Protein AF-0000000084681783 (afdb_homodimer)

InterPro domains:
  IPR000835 MarR-type HTH domain [PF12802] (30-90)
  IPR000835 MarR-type HTH domain [PR00598] (51-67)
  IPR000835 MarR-type HTH domain [PR00598] (68-83)
  IPR000835 MarR-type HTH domain [PR00598] (87-103)
  IPR000835 MarR-type HTH domain [PR00598] (119-139)
  IPR000835 MarR-type HTH domain [PS50995] (1-141)
  IPR000835 MarR-type HTH domain [SM00347] (25-129)
  IPR036388 Winged helix-like DNA-binding domain superfamily [G3DSA:1.10.10.10] (1-141)
  IPR036390 Winged helix DNA-binding domain superfamily [SSF46785] (7-139)
  IPR039422 Transcription regulators MarR/SlyA-like [PTHR33164] (10-139)

Solvent-accessible surface area (backbone atoms only — not comparable to full-atom values): 16848 Å² total; per-residue (Å²): 133,55,69,47,39,44,32,53,53,10,40,53,37,14,38,52,48,50,49,49,56,42,26,53,52,38,31,72,76,70,70,35,43,55,68,52,48,51,54,51,50,54,28,62,72,29,76,92,17,38,38,44,47,70,55,49,11,61,75,68,73,43,48,69,67,52,44,53,61,57,44,50,63,40,35,74,74,50,30,32,48,75,45,68,38,90,88,38,86,90,39,40,34,38,29,53,29,74,60,23,52,56,50,46,56,55,49,48,54,52,48,46,53,50,23,46,61,75,52,32,73,90,81,36,52,74,65,54,50,52,50,50,36,55,58,29,37,77,45,54,7,60,48,90,69,66,73,70,71,73,71,79,68,74,73,130,132,55,68,46,39,44,32,53,53,10,41,50,37,14,38,52,48,49,49,49,56,42,26,54,51,36,30,71,76,69,71,35,44,54,69,51,49,51,55,50,50,56,28,62,71,28,75,90,17,38,39,44,48,68,55,50,12,61,76,67,74,42,49,71,66,52,42,54,63,58,44,49,63,40,35,75,73,48,30,29,48,75,45,67,38,93,89,39,85,89,39,39,34,38,29,55,31,76,60,24,52,56,50,46,56,55,49,48,53,52,47,45,53,49,24,47,60,75,52,31,72,91,81,36,52,74,65,53,49,52,50,50,35,54,57,28,37,76,45,55,7,60,49,90,68,66,74,70,71,73,72,80,68,74,72,130

pLDDT: mean 91.82, std 15.96, range [29.66, 98.88]

Nearest PDB structures (foldseek):
  3zmd-assembly2_D  TM=8.693E-01  e=1.003E-08  Streptomyces coelicolor
  3zpl-assembly2_E  TM=8.996E-01  e=5.939E-08  Streptomyces coelicolor
  3zpl-assembly1_B  TM=8.980E-01  e=9.543E-08  Streptomyces coelicolor
  3zpl-assembly2_F  TM=8.943E-01  e=1.074E-07  Streptomyces coelicolor
  8ylg-assembly1_B  TM=8.339E-01  e=1.210E-07  Burkholderia thailandensis

Organism: Streptomyces collinus (strain DSM 40733 / Tue 365) (NCBI:txid1214242)

Radius of gyration: 21.62 Å; Cα contacts (8 Å, |Δi|>4): 409; chains: 2; bounding box: 61×65×47 Å

Secondary structure (DSSP, 8-state):
--HHHHHHHHHHHHHHHHHHHHHHHHHHHHS--HHHHHHHHHHHHSGGGEEEHHHHHHHHT--HHHHHHHHHHHHHTTSEEEEE-SS-TT-EEEEE-HHHHHHHHHHHHHHHHHHHHHT-TTT--HHHHHHHHHHHHTTT---SS-----------/--HHHHHHHHHHHHHHHHHHHHHHHHHHHHS--HHHHHHHHHHHHSGGGEEEHHHHHHHHT--HHHHHHHHHHHHHTTSEEEEE-SS-TT-EEEEE-HHHHHHHHHHHHHHHHHHHHHT-TTT--HHHHHHHHHHHHTTT---SS-----------

Foldseek 3Di:
DDPVVVVVVVVVVVVVVLQVLLQVQCCVPPVDGPVLLVLQVLLLVDVQSKDKLVVSCVLSVHDSVVSVVSVVVCVVVPQKDKDADPVDRVIIMIGGDPVNNVVSVVSVVSNVVSVCVVQDPPVHDPVRVVVVCVVVVVVVNDDSVPPPVPPPPPDD/DDPVVVVVVVVVVVVVVLQVLLQVQCCVPPVDGPVLLVLQVLLLVDVQSKDKLVVSCVLSVHDSVVSVVSVVVCVVVPQKDKDADPVDRVIIMIGGDPVNNVVSVVSVVSNVVSVCVVQDPPVHDPVRVVVVQVVVVVVVNDDSVPCPVPDPPPDD

Sequence (312 aa):
MSDALDASLRLVRAQTAVVRRFDARLGGLHGVSLADFTMLLRLGQAPGGRMRRVDLAEALGLTASGVTRGLAPLERIGLVTREPDARDARVAYASLTGTGRQLLKEMLATAEETATEVFAAPGWSEDEVGLLAALLTRLGGTGLLGGGGAAHRPAPMSDALDASLRLVRAQTAVVRRFDARLGGLHGVSLADFTMLLRLGQAPGGRMRRVDLAEALGLTASGVTRGLAPLERIGLVTREPDARDARVAYASLTGTGRQLLKEMLATAEETATEVFAAPGWSEDEVGLLAALLTRLGGTGLLGGGGAAHRPAP

Structure (mmCIF, N/CA/C/O backbone):
data_AF-0000000084681783-model_v1
#
loop_
_entity.id
_entity.type
_entity.pdbx_description
1 polymer 'MarR family transcriptional regulator'
#
loop_
_atom_site.group_PDB
_atom_site.id
_atom_site.type_symbol
_atom_site.label_atom_id
_atom_site.label_alt_id
_atom_site.label_comp_id
_atom_site.label_asym_id
_atom_site.label_entity_id
_atom_site.label_seq_id
_atom_site.pdbx_PDB_ins_code
_atom_site.Cartn_x
_atom_site.Cartn_y
_atom_site.Cartn_z
_atom_site.occupancy
_atom_site.B_iso_or_equiv
_atom_site.auth_seq_id
_atom_site.auth_comp_id
_atom_site.auth_asym_id
_atom_site.auth_atom_id
_atom_site.pdbx_PDB_model_num
ATOM 1 N N . MET A 1 1 ? 6.285 -21.5 0.547 1 88.88 1 MET A N 1
ATOM 2 C CA . MET A 1 1 ? 6.5 -20.047 0.639 1 88.88 1 MET A CA 1
ATOM 3 C C . MET A 1 1 ? 7.117 -19.672 1.982 1 88.88 1 MET A C 1
ATOM 5 O O . MET A 1 1 ? 6.629 -20.094 3.033 1 88.88 1 MET A O 1
ATOM 9 N N . SER A 1 2 ? 8.188 -18.922 1.927 1 95.06 2 SER A N 1
ATOM 10 C CA . SER A 1 2 ? 8.914 -18.562 3.143 1 95.06 2 SER A CA 1
ATOM 11 C C . SER A 1 2 ? 8.102 -17.609 4.008 1 95.06 2 SER A C 1
ATOM 13 O O . SER A 1 2 ? 7.164 -16.953 3.521 1 95.06 2 SER A O 1
ATOM 15 N N . ASP A 1 3 ? 8.414 -17.531 5.258 1 95.31 3 ASP A N 1
ATOM 16 C CA . ASP A 1 3 ? 7.762 -16.594 6.172 1 95.31 3 ASP A CA 1
ATOM 17 C C . ASP A 1 3 ? 8 -15.148 5.746 1 95.31 3 ASP A C 1
ATOM 19 O O . ASP A 1 3 ? 7.129 -14.289 5.906 1 95.31 3 ASP A O 1
ATOM 23 N N . ALA A 1 4 ? 9.156 -14.977 5.203 1 97 4 ALA A N 1
ATOM 24 C CA . ALA A 1 4 ? 9.523 -13.633 4.766 1 97 4 ALA A CA 1
ATOM 25 C C . ALA A 1 4 ? 8.641 -13.164 3.615 1 97 4 ALA A C 1
ATOM 27 O O . ALA A 1 4 ? 8.117 -12.047 3.637 1 97 4 ALA A O 1
ATOM 28 N N . LEU A 1 5 ? 8.477 -13.992 2.646 1 97.69 5 LEU A N 1
ATOM 29 C CA . LEU A 1 5 ? 7.621 -13.641 1.519 1 97.69 5 LEU A CA 1
ATOM 30 C C . LEU A 1 5 ? 6.164 -13.516 1.955 1 97.69 5 LEU A C 1
ATOM 32 O O . LEU A 1 5 ? 5.457 -12.602 1.525 1 97.69 5 LEU A O 1
ATOM 36 N N . ASP A 1 6 ? 5.77 -14.438 2.811 1 97.12 6 ASP A N 1
ATOM 37 C CA . ASP A 1 6 ? 4.406 -14.359 3.328 1 97.12 6 ASP A CA 1
ATOM 38 C C . ASP A 1 6 ? 4.168 -13.039 4.055 1 97.12 6 ASP A C 1
ATOM 40 O O . ASP A 1 6 ? 3.143 -12.383 3.846 1 97.12 6 ASP A O 1
ATOM 44 N N . ALA A 1 7 ? 5.098 -12.641 4.914 1 97.69 7 ALA A N 1
ATOM 45 C CA . ALA A 1 7 ? 4.969 -11.383 5.648 1 97.69 7 ALA A CA 1
ATOM 46 C C . ALA A 1 7 ? 4.898 -10.203 4.691 1 97.69 7 ALA A C 1
ATOM 48 O O . ALA A 1 7 ? 4.145 -9.25 4.922 1 97.69 7 ALA A O 1
ATOM 49 N N . SER A 1 8 ? 5.664 -10.242 3.588 1 98.38 8 SER A N 1
ATOM 50 C CA . SER A 1 8 ? 5.645 -9.18 2.588 1 98.38 8 SER A CA 1
ATOM 51 C C . SER A 1 8 ? 4.273 -9.055 1.936 1 98.38 8 SER A C 1
ATOM 53 O O . SER A 1 8 ? 3.744 -7.949 1.79 1 98.38 8 SER A O 1
ATOM 55 N N . LEU A 1 9 ? 3.693 -10.148 1.591 1 97.81 9 LEU A N 1
ATOM 56 C CA . LEU A 1 9 ? 2.396 -10.141 0.924 1 97.81 9 LEU A CA 1
ATOM 57 C C . LEU A 1 9 ? 1.288 -9.75 1.896 1 97.81 9 LEU A C 1
ATOM 59 O O . LEU A 1 9 ? 0.328 -9.078 1.51 1 97.81 9 LEU A O 1
ATOM 63 N N . ARG A 1 10 ? 1.421 -10.172 3.213 1 97.69 10 ARG A N 1
ATOM 64 C CA . ARG A 1 10 ? 0.469 -9.75 4.234 1 97.69 10 ARG A CA 1
ATOM 65 C C . ARG A 1 10 ? 0.521 -8.234 4.434 1 97.69 10 ARG A C 1
ATOM 67 O O . ARG A 1 10 ? -0.504 -7.605 4.699 1 97.69 10 ARG A O 1
ATOM 74 N N . LEU A 1 11 ? 1.697 -7.648 4.332 1 98.5 11 LEU A N 1
ATOM 75 C CA . LEU A 1 11 ? 1.862 -6.203 4.445 1 98.5 11 LEU A CA 1
ATOM 76 C C . LEU A 1 11 ? 1.065 -5.48 3.365 1 98.5 11 LEU A C 1
ATOM 78 O O . LEU A 1 11 ? 0.359 -4.512 3.652 1 98.5 11 LEU A O 1
ATOM 82 N N . VAL A 1 12 ? 1.14 -5.973 2.156 1 97.94 12 VAL A N 1
ATOM 83 C CA . VAL A 1 12 ? 0.43 -5.363 1.036 1 97.94 12 VAL A CA 1
ATOM 84 C C . VAL A 1 12 ? -1.076 -5.441 1.274 1 97.94 12 VAL A C 1
ATOM 86 O O . VAL A 1 12 ? -1.787 -4.445 1.127 1 97.94 12 VAL A O 1
ATOM 89 N N . ARG A 1 13 ? -1.546 -6.594 1.722 1 96.94 13 ARG A N 1
ATOM 90 C CA . ARG A 1 13 ? -2.977 -6.801 1.924 1 96.94 13 ARG A CA 1
ATOM 91 C C . ARG A 1 13 ? -3.486 -5.977 3.104 1 96.94 13 ARG A C 1
ATOM 93 O O . ARG A 1 13 ? -4.582 -5.414 3.047 1 96.94 13 ARG A O 1
ATOM 100 N N . ALA A 1 14 ? -2.729 -5.961 4.184 1 97.94 14 ALA A N 1
ATOM 101 C CA . ALA A 1 14 ? -3.113 -5.172 5.352 1 97.94 14 ALA A CA 1
ATOM 102 C C . ALA A 1 14 ? -3.223 -3.691 5 1 97.94 14 ALA A C 1
ATOM 104 O O . ALA A 1 14 ? -4.176 -3.02 5.402 1 97.94 14 ALA A O 1
ATOM 105 N N . GLN A 1 15 ? -2.184 -3.236 4.309 1 98.25 15 GLN A N 1
ATOM 106 C CA . GLN A 1 15 ? -2.203 -1.838 3.895 1 98.25 15 GLN A CA 1
ATOM 107 C C . GLN A 1 15 ? -3.43 -1.536 3.037 1 98.25 15 GLN A C 1
ATOM 109 O O . GLN A 1 15 ? -4.086 -0.51 3.223 1 98.25 15 GLN A O 1
ATOM 114 N N . THR A 1 16 ? -3.781 -2.387 2.088 1 96.94 16 THR A N 1
ATOM 115 C CA . THR A 1 16 ? -4.941 -2.193 1.223 1 96.94 16 THR A CA 1
ATOM 116 C C . THR A 1 16 ? -6.223 -2.109 2.047 1 96.94 16 THR A C 1
ATOM 118 O O . THR A 1 16 ? -7.051 -1.223 1.827 1 96.94 16 THR A O 1
ATOM 121 N N . ALA A 1 17 ? -6.359 -2.982 3.012 1 96.88 17 ALA A N 1
ATOM 122 C CA . ALA A 1 17 ? -7.555 -3.014 3.852 1 96.88 17 ALA A CA 1
ATOM 123 C C . ALA A 1 17 ? -7.668 -1.743 4.688 1 96.88 17 ALA A C 1
ATOM 125 O O . ALA A 1 17 ? -8.75 -1.154 4.789 1 96.88 17 ALA A O 1
ATOM 126 N N . VAL A 1 18 ? -6.578 -1.312 5.25 1 98.38 18 VAL A N 1
ATOM 127 C CA . VAL A 1 18 ? -6.574 -0.138 6.117 1 98.38 18 VAL A CA 1
ATOM 128 C C . VAL A 1 18 ? -6.832 1.118 5.289 1 98.38 18 VAL A C 1
ATOM 130 O O . VAL A 1 18 ? -7.645 1.965 5.672 1 98.38 18 VAL A O 1
ATOM 133 N N . VAL A 1 19 ? -6.191 1.243 4.133 1 98.44 19 VAL A N 1
ATOM 134 C CA . VAL A 1 19 ? -6.352 2.412 3.273 1 98.44 19 VAL A CA 1
ATOM 135 C C . VAL A 1 19 ? -7.797 2.508 2.793 1 98.44 19 VAL A C 1
ATOM 137 O O . VAL A 1 19 ? -8.359 3.602 2.707 1 98.44 19 VAL A O 1
ATOM 140 N N . ARG A 1 20 ? -8.398 1.368 2.52 1 97.69 20 ARG A N 1
ATOM 141 C CA . ARG A 1 20 ? -9.789 1.364 2.09 1 97.69 20 ARG A CA 1
ATOM 142 C C . ARG A 1 20 ? -10.695 1.979 3.152 1 97.69 20 ARG A C 1
ATOM 144 O O . ARG A 1 20 ? -11.625 2.723 2.828 1 97.69 20 ARG A O 1
ATOM 151 N N . ARG A 1 21 ? -10.492 1.707 4.391 1 98.25 21 ARG A N 1
ATOM 152 C CA . ARG A 1 21 ? -11.281 2.262 5.484 1 98.25 21 ARG A CA 1
ATOM 153 C C . ARG A 1 21 ? -11.102 3.773 5.578 1 98.25 21 ARG A C 1
ATOM 155 O O . ARG A 1 21 ? -12.086 4.512 5.719 1 98.25 21 ARG A O 1
ATOM 162 N N . PHE A 1 22 ? -9.867 4.184 5.461 1 98.81 22 PHE A N 1
ATOM 163 C CA . PHE A 1 22 ? -9.594 5.613 5.504 1 98.81 22 PHE A CA 1
ATOM 164 C C . PHE A 1 22 ? -10.211 6.324 4.309 1 98.81 22 PHE A C 1
ATOM 166 O O . PHE A 1 22 ? -10.852 7.367 4.465 1 98.81 22 PHE A O 1
ATOM 173 N N . ASP A 1 23 ? -10.078 5.754 3.15 1 98.75 23 ASP A N 1
ATOM 174 C CA . ASP A 1 23 ? -10.586 6.383 1.936 1 98.75 23 ASP A CA 1
ATOM 175 C C . ASP A 1 23 ? -12.109 6.469 1.956 1 98.75 23 ASP A C 1
ATOM 177 O O . ASP A 1 23 ? -12.688 7.445 1.471 1 98.75 23 ASP A O 1
ATOM 181 N N . ALA A 1 24 ? -12.703 5.465 2.504 1 98.56 24 ALA A N 1
ATOM 182 C CA . ALA A 1 24 ? -14.164 5.488 2.588 1 98.56 24 ALA A CA 1
ATOM 183 C C . ALA A 1 24 ? -14.641 6.656 3.445 1 98.56 24 ALA A C 1
ATOM 185 O O . ALA A 1 24 ? -15.555 7.387 3.053 1 98.56 24 ALA A O 1
ATOM 186 N N . ARG A 1 25 ? -14.008 6.898 4.516 1 98.69 25 ARG A N 1
ATOM 187 C CA . ARG A 1 25 ? -14.461 7.926 5.449 1 98.69 25 ARG A CA 1
ATOM 188 C C . ARG A 1 25 ? -14.023 9.312 4.988 1 98.69 25 ARG A C 1
ATOM 190 O O . ARG A 1 25 ? -14.836 10.242 4.938 1 98.69 25 ARG A O 1
ATOM 197 N N . LEU A 1 26 ? -12.773 9.469 4.602 1 98.88 26 LEU A N 1
ATOM 198 C CA . LEU A 1 26 ? -12.258 10.75 4.145 1 98.88 26 LEU A CA 1
ATOM 199 C C . LEU A 1 26 ? -12.914 11.172 2.838 1 98.88 26 LEU A C 1
ATOM 201 O O . LEU A 1 26 ? -13.242 12.344 2.652 1 98.88 26 LEU A O 1
ATOM 205 N N . GLY A 1 27 ? -13.062 10.211 2.006 1 98.56 27 GLY A N 1
ATOM 206 C CA . GLY A 1 27 ? -13.75 10.477 0.753 1 98.56 27 GLY A CA 1
ATOM 207 C C . GLY A 1 27 ? -15.195 10.891 0.943 1 98.56 27 GLY A C 1
ATOM 208 O O . GLY A 1 27 ? -15.656 11.859 0.334 1 98.56 27 GLY A O 1
ATOM 209 N N . GLY A 1 28 ? -15.883 10.133 1.755 1 98.38 28 GLY A N 1
ATOM 210 C CA . GLY A 1 28 ? -17.297 10.398 1.988 1 98.38 28 GLY A CA 1
ATOM 211 C C . GLY A 1 28 ? -17.531 11.734 2.664 1 98.38 28 GLY A C 1
ATOM 212 O O . GLY A 1 28 ? -18.469 12.461 2.307 1 98.38 28 GLY A O 1
ATOM 213 N N . LEU A 1 29 ? -16.703 12.125 3.539 1 98.5 29 LEU A N 1
ATOM 214 C CA . LEU A 1 29 ? -16.969 13.297 4.367 1 98.5 29 LEU A CA 1
ATOM 215 C C . LEU A 1 29 ? -16.281 14.531 3.793 1 98.5 29 LEU A C 1
ATOM 217 O O . LEU A 1 29 ? -16.781 15.648 3.941 1 98.5 29 LEU A O 1
ATOM 221 N N . HIS A 1 30 ? -15.109 14.289 3.1 1 98.44 30 HIS A N 1
ATOM 222 C CA . HIS A 1 30 ? -14.297 15.453 2.758 1 98.44 30 HIS A CA 1
ATOM 223 C C . HIS A 1 30 ? -13.898 15.438 1.286 1 98.44 30 HIS A C 1
ATOM 225 O O . HIS A 1 30 ? -13.281 16.375 0.795 1 98.44 30 HIS A O 1
ATOM 231 N N . GLY A 1 31 ? -14.188 14.383 0.557 1 98.06 31 GLY A N 1
ATOM 232 C CA . GLY A 1 31 ? -13.883 14.305 -0.863 1 98.06 31 GLY A CA 1
ATOM 233 C C . GLY A 1 31 ? -12.414 14.078 -1.149 1 98.06 31 GLY A C 1
ATOM 234 O O . GLY A 1 31 ? -11.922 14.445 -2.219 1 98.06 31 GLY A O 1
ATOM 235 N N . VAL A 1 32 ? -11.641 13.562 -0.167 1 98.69 32 VAL A N 1
ATOM 236 C CA . VAL A 1 32 ? -10.211 13.352 -0.366 1 98.69 32 VAL A CA 1
ATOM 237 C C . VAL A 1 32 ? -9.836 11.922 0.014 1 98.69 32 VAL A C 1
ATOM 239 O O . VAL A 1 32 ? -10.555 11.273 0.786 1 98.69 32 VAL A O 1
ATOM 242 N N . SER A 1 33 ? -8.758 11.391 -0.514 1 98.62 33 SER A N 1
ATOM 243 C CA . SER A 1 33 ? -8.203 10.094 -0.15 1 98.62 33 SER A CA 1
ATOM 244 C C . SER A 1 33 ? -7.258 10.211 1.042 1 98.62 33 SER A C 1
ATOM 246 O O . SER A 1 33 ? -6.93 11.32 1.476 1 98.62 33 SER A O 1
ATOM 248 N N . LEU A 1 34 ? -6.809 9.078 1.522 1 98.75 34 LEU A N 1
ATOM 249 C CA . LEU A 1 34 ? -5.785 9.078 2.561 1 98.75 34 LEU A CA 1
ATOM 250 C C . LEU A 1 34 ? -4.492 9.703 2.051 1 98.75 34 LEU A C 1
ATOM 252 O O . LEU A 1 34 ? -3.801 10.398 2.797 1 98.75 34 LEU A O 1
ATOM 256 N N . ALA A 1 35 ? -4.148 9.492 0.815 1 98.25 35 ALA A N 1
ATOM 257 C CA . ALA A 1 35 ? -2.951 10.086 0.225 1 98.25 35 ALA A CA 1
ATOM 258 C C . ALA A 1 35 ? -3.057 11.609 0.181 1 98.25 35 ALA A C 1
ATOM 260 O O . ALA A 1 35 ? -2.104 12.312 0.519 1 98.25 35 ALA A O 1
ATOM 261 N N . ASP A 1 36 ? -4.211 12.07 -0.229 1 98.44 36 ASP A N 1
ATOM 262 C CA . ASP A 1 36 ? -4.461 13.516 -0.231 1 98.44 36 ASP A CA 1
ATOM 263 C C . ASP A 1 36 ? -4.316 14.094 1.173 1 98.44 36 ASP A C 1
ATOM 265 O O . ASP A 1 36 ? -3.633 15.102 1.364 1 98.44 36 ASP A O 1
ATOM 269 N N . PHE A 1 37 ? -4.953 13.43 2.092 1 98.75 37 PHE A N 1
ATOM 270 C CA . PHE A 1 37 ? -4.887 13.852 3.486 1 98.75 37 PHE A CA 1
ATOM 271 C C . PHE A 1 37 ? -3.439 13.914 3.965 1 98.75 37 PHE A C 1
ATOM 273 O O . PHE A 1 37 ? -3.037 14.875 4.621 1 98.75 37 PHE A O 1
ATOM 280 N N . THR A 1 38 ? -2.684 12.938 3.656 1 98.19 38 THR A N 1
ATOM 281 C CA . THR A 1 38 ? -1.305 12.867 4.125 1 98.19 38 THR A CA 1
ATOM 282 C C . THR A 1 38 ? -0.472 14 3.535 1 98.19 38 THR A C 1
ATOM 284 O O . THR A 1 38 ? 0.393 14.562 4.211 1 98.19 38 THR A O 1
ATOM 287 N N . MET A 1 39 ? -0.737 14.344 2.309 1 97.75 39 MET A N 1
ATOM 288 C CA . MET A 1 39 ? -0.071 15.477 1.675 1 97.75 39 MET A CA 1
ATOM 289 C C . MET A 1 39 ? -0.406 16.781 2.396 1 97.75 39 MET A C 1
ATOM 291 O O . MET A 1 39 ? 0.488 17.562 2.723 1 97.75 39 MET A O 1
ATOM 295 N N . LEU A 1 40 ? -1.625 16.953 2.674 1 98.62 40 LEU A N 1
ATOM 296 C CA . LEU A 1 40 ? -2.076 18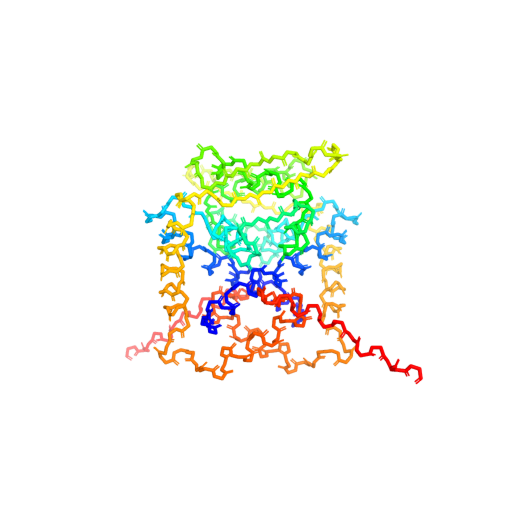.141 3.381 1 98.62 40 LEU A CA 1
ATOM 297 C C . LEU A 1 40 ? -1.503 18.188 4.793 1 98.62 40 LEU A C 1
ATOM 299 O O . LEU A 1 40 ? -1.126 19.25 5.285 1 98.62 40 LEU A O 1
ATOM 303 N N . LEU A 1 41 ? -1.493 17.047 5.391 1 98.38 41 LEU A N 1
ATOM 304 C CA . LEU A 1 41 ? -0.97 16.938 6.75 1 98.38 41 LEU A CA 1
ATOM 305 C C . LEU A 1 41 ? 0.495 17.359 6.801 1 98.38 41 LEU A C 1
ATOM 307 O O . LEU A 1 41 ? 0.899 18.109 7.699 1 98.38 41 LEU A O 1
ATOM 311 N N . ARG A 1 42 ? 1.305 16.922 5.859 1 97.19 42 ARG A N 1
ATOM 312 C CA . ARG A 1 42 ? 2.715 17.297 5.801 1 97.19 42 ARG A CA 1
ATOM 313 C C . ARG A 1 42 ? 2.875 18.797 5.613 1 97.19 42 ARG A C 1
ATOM 315 O O . ARG A 1 42 ? 3.709 19.422 6.27 1 97.19 42 ARG A O 1
ATOM 322 N N . LEU A 1 43 ? 2.113 19.344 4.77 1 97.88 43 LEU A N 1
ATOM 323 C CA . LEU A 1 43 ? 2.158 20.781 4.582 1 97.88 43 LEU A CA 1
ATOM 324 C C . LEU A 1 43 ? 1.781 21.516 5.867 1 97.88 43 LEU A C 1
ATOM 326 O O . LEU A 1 43 ? 2.424 22.5 6.238 1 97.88 43 LEU A O 1
ATOM 330 N N . GLY A 1 44 ? 0.735 20.984 6.488 1 97.19 44 GLY A N 1
ATOM 331 C CA . GLY A 1 44 ? 0.262 21.609 7.719 1 97.19 44 GLY A CA 1
ATOM 332 C C . GLY A 1 44 ? 1.299 21.609 8.828 1 97.19 44 GLY A C 1
ATOM 333 O O . GLY A 1 44 ? 1.263 22.453 9.719 1 97.19 44 GLY A O 1
ATOM 334 N N . GLN A 1 45 ? 2.193 20.719 8.805 1 95.19 45 GLN A N 1
ATOM 335 C CA . GLN A 1 45 ? 3.225 20.578 9.828 1 95.19 45 GLN A CA 1
ATOM 336 C C . GLN A 1 45 ? 4.422 21.469 9.523 1 95.19 45 GLN A C 1
ATOM 338 O O . GLN A 1 45 ? 5.285 21.688 10.383 1 95.19 45 GLN A O 1
ATOM 343 N N . ALA A 1 46 ? 4.5 21.984 8.359 1 95.88 46 ALA A N 1
ATOM 344 C CA . ALA A 1 46 ? 5.613 22.844 7.953 1 95.88 46 ALA A CA 1
ATOM 345 C C . ALA A 1 46 ? 5.398 24.281 8.414 1 95.88 46 ALA A C 1
ATOM 347 O O . ALA A 1 46 ? 4.258 24.734 8.523 1 95.88 46 ALA A O 1
ATOM 348 N N . PRO A 1 47 ? 6.508 24.938 8.648 1 95.38 47 PRO A N 1
ATOM 349 C CA . PRO A 1 47 ? 6.355 26.359 8.969 1 95.38 47 PRO A CA 1
ATOM 350 C C . PRO A 1 47 ? 5.551 27.125 7.918 1 95.38 47 PRO A C 1
ATOM 352 O O . PRO A 1 47 ? 5.844 27.031 6.727 1 95.38 47 PRO A O 1
ATOM 355 N N . GLY A 1 48 ? 4.516 27.797 8.43 1 95.94 48 GLY A N 1
ATOM 356 C CA . GLY A 1 48 ? 3.67 28.609 7.566 1 95.94 48 GLY A CA 1
ATOM 357 C C . GLY A 1 48 ? 2.795 27.781 6.645 1 95.94 48 GLY A C 1
ATOM 358 O O . GLY A 1 48 ? 2.098 28.312 5.785 1 95.94 48 GLY A O 1
ATOM 359 N N . GLY A 1 49 ? 2.848 26.469 6.727 1 97.62 49 GLY A N 1
ATOM 360 C CA . GLY A 1 49 ? 2.064 25.578 5.875 1 97.62 49 GLY A CA 1
ATOM 361 C C . GLY A 1 49 ? 2.59 25.5 4.453 1 97.62 49 GLY A C 1
ATOM 362 O O . GLY A 1 49 ? 1.815 25.344 3.506 1 97.62 49 GLY A O 1
ATOM 363 N N . ARG A 1 50 ? 3.832 25.703 4.363 1 97.12 50 ARG A N 1
ATOM 364 C CA . ARG A 1 50 ? 4.48 25.828 3.061 1 97.12 50 ARG A CA 1
ATOM 365 C C . ARG A 1 50 ? 5.742 24.969 2.998 1 97.12 50 ARG A C 1
ATOM 367 O O . ARG A 1 50 ? 6.508 24.906 3.961 1 97.12 50 ARG A O 1
ATOM 374 N N . MET A 1 51 ? 5.918 24.234 1.857 1 96.94 51 MET A N 1
ATOM 375 C CA . MET A 1 51 ? 7.102 23.406 1.64 1 96.94 51 MET A CA 1
ATOM 376 C C . MET A 1 51 ? 7.535 23.453 0.178 1 96.94 51 MET A C 1
ATOM 378 O O . MET A 1 51 ? 6.695 23.562 -0.718 1 96.94 51 MET A O 1
ATOM 382 N N . ARG A 1 52 ? 8.883 23.344 0.013 1 96.88 52 ARG A N 1
ATOM 383 C CA . ARG A 1 52 ? 9.344 23.062 -1.343 1 96.88 52 ARG A CA 1
ATOM 384 C C . ARG A 1 52 ? 8.805 21.719 -1.829 1 96.88 52 ARG A C 1
ATOM 386 O O . ARG A 1 52 ? 8.719 20.766 -1.058 1 96.88 52 ARG A O 1
ATOM 393 N N . ARG A 1 53 ? 8.492 21.688 -3.121 1 96.94 53 ARG A N 1
ATOM 394 C CA . ARG A 1 53 ? 7.938 20.453 -3.67 1 96.94 53 ARG A CA 1
ATOM 395 C C . ARG A 1 53 ? 8.93 19.297 -3.52 1 96.94 53 ARG A C 1
ATOM 397 O O . ARG A 1 53 ? 8.523 18.156 -3.268 1 96.94 53 ARG A O 1
ATOM 404 N N . VAL A 1 54 ? 10.203 19.594 -3.596 1 96.12 54 VAL A N 1
ATOM 405 C CA . VAL A 1 54 ? 11.219 18.562 -3.461 1 96.12 54 VAL A CA 1
ATOM 406 C C . VAL A 1 54 ? 11.25 18.047 -2.021 1 96.12 54 VAL A C 1
ATOM 408 O O . VAL A 1 54 ? 11.445 16.844 -1.786 1 96.12 54 VAL A O 1
ATOM 411 N N . ASP A 1 55 ? 11.086 18.859 -1.058 1 95.62 55 ASP A N 1
ATOM 412 C CA . ASP A 1 55 ? 11.039 18.469 0.348 1 95.62 55 ASP A CA 1
ATOM 413 C C . ASP A 1 55 ? 9.781 17.672 0.652 1 95.62 55 ASP A C 1
ATOM 415 O O . ASP A 1 55 ? 9.812 16.719 1.428 1 95.62 55 ASP A O 1
ATOM 419 N N . LEU A 1 56 ? 8.719 18.109 0.052 1 96.5 56 LEU A N 1
ATOM 420 C CA . LEU A 1 56 ? 7.465 17.391 0.202 1 96.5 56 LEU A CA 1
ATOM 421 C C . LEU A 1 56 ? 7.578 15.977 -0.374 1 96.5 56 LEU A C 1
ATOM 423 O O . LEU A 1 56 ? 7.113 15.008 0.234 1 96.5 56 LEU A O 1
ATOM 427 N N . ALA A 1 57 ? 8.234 15.875 -1.53 1 95.81 57 ALA A N 1
ATOM 428 C CA . ALA A 1 57 ? 8.477 14.57 -2.145 1 95.81 57 ALA A CA 1
ATOM 429 C C . ALA A 1 57 ? 9.281 13.664 -1.213 1 95.81 57 ALA A C 1
ATOM 431 O O . ALA A 1 57 ? 8.914 12.508 -0.99 1 95.81 57 ALA A O 1
ATOM 432 N N . GLU A 1 58 ? 10.289 14.195 -0.602 1 93.25 58 GLU A N 1
ATOM 433 C CA . GLU A 1 58 ? 11.141 13.453 0.319 1 93.25 58 GLU A CA 1
ATOM 434 C C . GLU A 1 58 ? 10.375 13.031 1.569 1 93.25 58 GLU A C 1
ATOM 436 O O . GLU A 1 58 ? 10.461 11.875 2 1 93.25 58 GLU A O 1
ATOM 441 N N . ALA A 1 59 ? 9.617 13.938 2.045 1 92.69 59 ALA A N 1
ATOM 442 C CA . ALA A 1 59 ? 8.844 13.68 3.262 1 92.69 59 ALA A CA 1
ATOM 443 C C . ALA A 1 59 ? 7.82 12.57 3.041 1 92.69 59 ALA A C 1
ATOM 445 O O . ALA A 1 59 ? 7.512 11.812 3.961 1 92.69 59 ALA A O 1
ATOM 446 N N . LEU A 1 60 ? 7.352 12.43 1.811 1 93.81 60 LEU A N 1
ATOM 4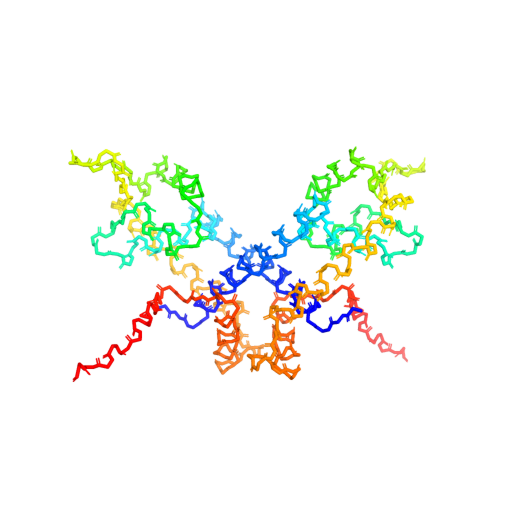47 C CA . LEU A 1 60 ? 6.277 11.484 1.521 1 93.81 60 LEU A CA 1
ATOM 448 C C . LEU A 1 60 ? 6.828 10.219 0.867 1 93.81 60 LEU A C 1
ATOM 450 O O . LEU A 1 60 ? 6.094 9.25 0.668 1 93.81 60 LEU A O 1
ATOM 454 N N . GLY A 1 61 ? 8.086 10.266 0.523 1 90.75 61 GLY A N 1
ATOM 455 C CA . GLY A 1 61 ? 8.641 9.141 -0.216 1 90.75 61 GLY A CA 1
ATOM 456 C C . GLY A 1 61 ? 8.086 9.023 -1.625 1 90.75 61 GLY A C 1
ATOM 457 O O . GLY A 1 61 ? 7.863 7.914 -2.117 1 90.75 61 GLY A O 1
ATOM 458 N N . LEU A 1 62 ? 7.793 10.109 -2.219 1 94.25 62 LEU A N 1
ATOM 459 C CA . LEU A 1 62 ? 7.258 10.141 -3.574 1 94.25 62 LEU A CA 1
ATOM 460 C C . LEU A 1 62 ? 8.289 10.703 -4.551 1 94.25 62 LEU A C 1
ATOM 462 O O . LEU A 1 62 ? 9.234 11.375 -4.141 1 94.25 62 LEU A O 1
ATOM 466 N N . THR A 1 63 ? 8.062 10.422 -5.801 1 94.38 63 THR A N 1
ATOM 467 C CA . THR A 1 63 ? 8.82 11.094 -6.859 1 94.38 63 THR A CA 1
ATOM 468 C C . THR A 1 63 ? 8.297 12.508 -7.082 1 94.38 63 THR A C 1
ATOM 470 O O . THR A 1 63 ? 7.203 12.852 -6.625 1 94.38 63 THR A O 1
ATOM 473 N N . ALA A 1 64 ? 9.109 13.281 -7.785 1 93.44 64 ALA A N 1
ATOM 474 C CA . ALA A 1 64 ? 8.672 14.617 -8.172 1 93.44 64 ALA A CA 1
ATOM 475 C C . ALA A 1 64 ? 7.359 14.562 -8.945 1 93.44 64 ALA A C 1
ATOM 477 O O . ALA A 1 64 ? 6.453 15.359 -8.703 1 93.44 64 ALA A O 1
ATOM 478 N N . SER A 1 65 ? 7.309 13.641 -9.828 1 95.75 65 SER A N 1
ATOM 479 C CA . SER A 1 65 ? 6.102 13.469 -10.625 1 95.75 65 SER A CA 1
ATOM 480 C C . SER A 1 65 ? 4.914 13.07 -9.758 1 95.75 65 SER A C 1
ATOM 482 O O . SER A 1 65 ? 3.785 13.5 -10 1 95.75 65 SER A O 1
ATOM 484 N N . GLY A 1 66 ? 5.176 12.227 -8.688 1 96.31 66 GLY A N 1
ATOM 485 C CA . GLY A 1 66 ? 4.129 11.836 -7.754 1 96.31 66 GLY A CA 1
ATOM 486 C C . GLY A 1 66 ? 3.555 13.008 -6.977 1 96.31 66 GLY A C 1
ATOM 487 O O . GLY A 1 66 ? 2.342 13.094 -6.781 1 96.31 66 GLY A O 1
ATOM 488 N N . VAL A 1 67 ? 4.41 13.867 -6.547 1 97.19 67 VAL A N 1
ATOM 489 C CA . VAL A 1 67 ? 3.975 15.055 -5.816 1 97.19 67 VAL A CA 1
ATOM 490 C C . VAL A 1 67 ? 3.152 15.953 -6.734 1 97.19 67 VAL A C 1
ATOM 492 O O . VAL A 1 67 ? 2.104 16.469 -6.336 1 97.19 67 VAL A O 1
ATOM 495 N N . THR A 1 68 ? 3.627 16.172 -7.938 1 96.56 68 THR A N 1
ATOM 496 C CA . THR A 1 68 ? 2.926 17 -8.906 1 96.56 68 THR A CA 1
ATOM 497 C C . THR A 1 68 ? 1.527 16.453 -9.18 1 96.56 68 THR A C 1
ATOM 499 O O . THR A 1 68 ? 0.544 17.203 -9.133 1 96.56 68 THR A O 1
ATOM 502 N N . ARG A 1 69 ? 1.457 15.195 -9.336 1 97.38 69 ARG A N 1
ATOM 503 C CA . ARG A 1 69 ? 0.181 14.547 -9.625 1 97.38 69 ARG A CA 1
ATOM 504 C C . ARG A 1 69 ? -0.759 14.633 -8.422 1 97.38 69 ARG A C 1
ATOM 506 O O . ARG A 1 69 ? -1.974 14.758 -8.586 1 97.38 69 ARG A O 1
ATOM 513 N N . GLY A 1 70 ? -0.206 14.57 -7.234 1 98.12 70 GLY A N 1
ATOM 514 C CA . GLY A 1 70 ? -1.014 14.617 -6.027 1 98.12 70 GLY A CA 1
ATOM 515 C C . GLY A 1 70 ? -1.515 16.016 -5.695 1 98.12 70 GLY A C 1
ATOM 516 O O . GLY A 1 70 ? -2.607 16.172 -5.148 1 98.12 70 GLY A O 1
ATOM 517 N N . LEU A 1 71 ? -0.766 16.953 -6.082 1 98.56 71 LEU A N 1
ATOM 518 C CA . LEU A 1 71 ? -1.101 18.328 -5.719 1 98.56 71 LEU A CA 1
ATOM 519 C C . LEU A 1 71 ? -2.137 18.906 -6.68 1 98.56 71 LEU A C 1
ATOM 521 O O . LEU A 1 71 ? -2.934 19.766 -6.293 1 98.56 71 LEU A O 1
ATOM 525 N N . ALA A 1 72 ? -2.174 18.484 -7.852 1 98.19 72 ALA A N 1
ATOM 526 C CA . ALA A 1 72 ? -2.986 19.078 -8.906 1 98.19 72 ALA A CA 1
ATOM 527 C C . ALA A 1 72 ? -4.465 19.062 -8.531 1 98.19 72 ALA A C 1
ATOM 529 O O . ALA A 1 72 ? -5.121 20.109 -8.516 1 98.19 72 ALA A O 1
ATOM 530 N N . PRO A 1 73 ? -5.02 17.953 -8.156 1 98.31 73 PRO A N 1
ATOM 531 C CA . PRO A 1 73 ? -6.434 17.953 -7.781 1 98.31 73 PRO A CA 1
ATOM 532 C C . PRO A 1 73 ? -6.715 18.797 -6.535 1 98.31 73 PRO A C 1
ATOM 534 O O . PRO A 1 73 ? -7.777 19.406 -6.422 1 98.31 73 PRO A O 1
ATOM 537 N N . LEU A 1 74 ? -5.781 18.812 -5.59 1 98.75 74 LEU A N 1
ATOM 538 C CA . LEU A 1 74 ? -5.953 19.594 -4.363 1 98.75 74 LEU A CA 1
ATOM 539 C C . LEU A 1 74 ? -5.953 21.078 -4.66 1 98.75 74 LEU A C 1
ATOM 541 O O . LEU A 1 74 ? -6.66 21.844 -4 1 98.75 74 LEU A O 1
ATOM 545 N N . GLU A 1 75 ? -5.125 21.438 -5.609 1 98.75 75 GLU A N 1
ATOM 546 C CA . GLU A 1 75 ? -5.102 22.828 -6.039 1 98.75 75 GLU A CA 1
ATOM 547 C C . GLU A 1 75 ? -6.41 23.219 -6.727 1 98.75 75 GLU A C 1
ATOM 549 O O . GLU A 1 75 ? -6.941 24.312 -6.496 1 98.75 75 GLU A O 1
ATOM 554 N N . ARG A 1 76 ? -6.898 22.375 -7.508 1 98.31 76 ARG A N 1
ATOM 555 C CA . ARG A 1 76 ? -8.125 22.625 -8.258 1 98.31 76 ARG A CA 1
ATOM 556 C C . ARG A 1 76 ? -9.305 22.875 -7.32 1 98.31 76 ARG A C 1
ATOM 558 O O . ARG A 1 76 ? -10.156 23.719 -7.598 1 98.31 76 ARG A O 1
ATOM 565 N N . ILE A 1 77 ? -9.289 22.219 -6.191 1 98.06 77 ILE A N 1
ATOM 566 C CA . ILE A 1 77 ? -10.43 22.359 -5.289 1 98.06 77 ILE A CA 1
ATOM 567 C C . ILE A 1 77 ? -10.094 23.391 -4.207 1 98.06 77 ILE A C 1
ATOM 569 O O . ILE A 1 77 ? -10.805 23.484 -3.203 1 98.06 77 ILE A O 1
ATOM 573 N N . GLY A 1 78 ? -8.984 24.016 -4.332 1 98.56 78 GLY A N 1
ATOM 574 C CA . GLY A 1 78 ? -8.695 25.219 -3.564 1 98.56 78 GLY A CA 1
ATOM 575 C C . GLY A 1 78 ? -8.055 24.922 -2.223 1 98.56 78 GLY A C 1
ATOM 576 O O . GLY A 1 78 ? -8.07 25.766 -1.323 1 98.56 78 GLY A O 1
ATOM 577 N N . LEU A 1 79 ? 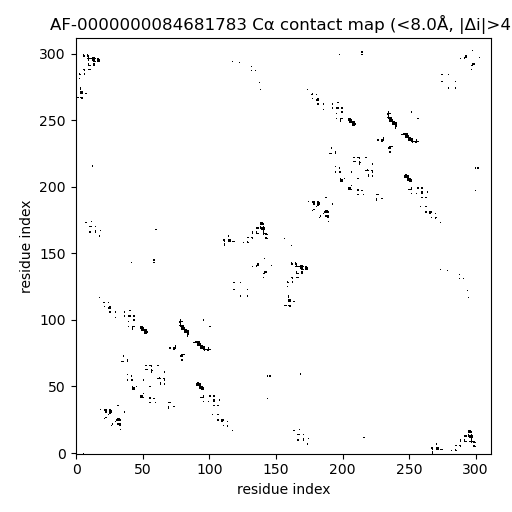-7.449 23.719 -1.984 1 98.81 79 LEU A N 1
ATOM 578 C CA . LEU A 1 79 ? -6.891 23.375 -0.684 1 98.81 79 LEU A CA 1
ATOM 579 C C . LEU A 1 79 ? -5.418 23.75 -0.599 1 98.81 79 LEU A C 1
ATOM 581 O O . LEU A 1 79 ? -4.887 23.953 0.496 1 98.81 79 LEU A O 1
ATOM 585 N N . VA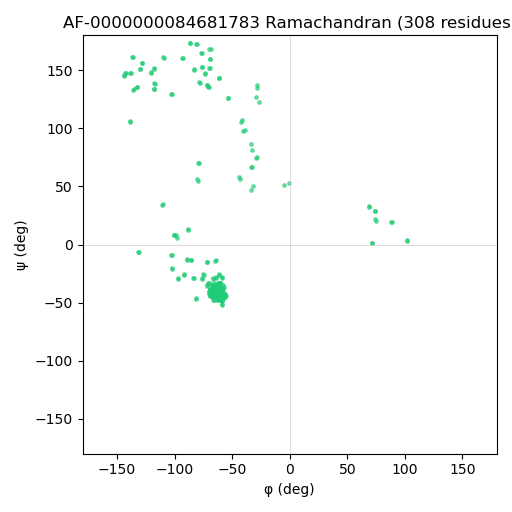L A 1 80 ? -4.793 23.797 -1.799 1 98.88 80 VAL A N 1
ATOM 586 C CA . VAL A 1 80 ? -3.385 24.188 -1.834 1 98.88 80 VAL A CA 1
ATOM 587 C C . VAL A 1 80 ? -3.141 25.156 -2.988 1 98.88 80 VAL A C 1
ATOM 589 O O . VAL A 1 80 ? -3.98 25.297 -3.879 1 98.88 80 VAL A O 1
ATOM 592 N N 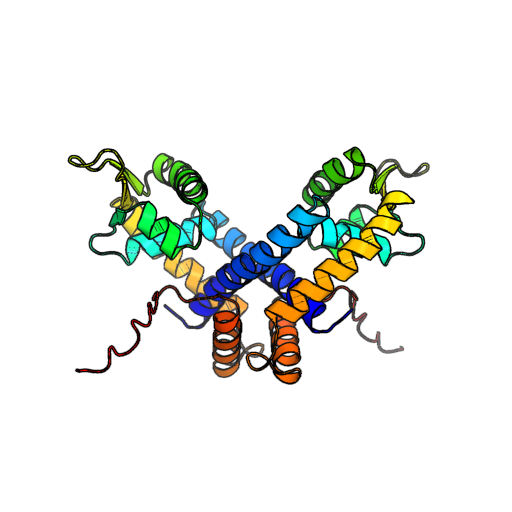. THR A 1 81 ? -2.078 25.844 -2.914 1 98.62 81 THR A N 1
ATOM 593 C CA . THR A 1 81 ? -1.533 26.609 -4.031 1 98.62 81 THR A CA 1
ATOM 594 C C . THR A 1 81 ? -0.122 26.141 -4.371 1 98.62 81 THR A C 1
ATOM 596 O O . THR A 1 81 ? 0.592 25.625 -3.504 1 98.62 81 THR A O 1
ATOM 599 N N . ARG A 1 82 ? 0.224 26.219 -5.617 1 96.94 82 ARG A N 1
ATOM 600 C CA . ARG A 1 82 ? 1.578 25.953 -6.094 1 96.94 82 ARG A CA 1
ATOM 601 C C . ARG A 1 82 ? 2.182 27.188 -6.742 1 96.94 82 ARG A C 1
ATOM 603 O O . ARG A 1 82 ? 1.501 27.906 -7.48 1 96.94 82 ARG A O 1
ATOM 610 N N . GLU A 1 83 ? 3.406 27.453 -6.363 1 94.06 83 GLU A N 1
ATOM 611 C CA . GLU A 1 83 ? 4.039 28.641 -6.93 1 94.06 83 GLU A CA 1
ATOM 612 C C . GLU A 1 83 ? 5.527 28.422 -7.168 1 94.06 83 GLU A C 1
ATOM 614 O O . GLU A 1 83 ? 6.195 27.766 -6.371 1 94.06 83 GLU A O 1
ATOM 619 N N . PRO A 1 84 ? 6.004 28.984 -8.164 1 92.44 84 PRO A N 1
ATOM 620 C CA . PRO A 1 84 ? 7.453 28.938 -8.367 1 92.44 84 PRO A CA 1
ATOM 621 C C . PRO A 1 84 ? 8.211 29.891 -7.441 1 92.44 84 PRO A C 1
ATOM 623 O O . PRO A 1 84 ? 7.625 30.844 -6.926 1 92.44 84 PRO A O 1
ATOM 626 N N . ASP A 1 85 ? 9.391 29.484 -7.211 1 90.06 85 ASP A N 1
ATOM 627 C CA . ASP A 1 85 ? 10.266 30.438 -6.531 1 90.06 85 ASP A CA 1
ATOM 628 C C . ASP A 1 85 ? 10.641 31.594 -7.453 1 90.06 85 ASP A C 1
ATOM 630 O O . ASP A 1 85 ? 10.977 31.375 -8.625 1 90.06 85 ASP A O 1
ATOM 634 N N . ALA A 1 86 ? 10.578 32.75 -6.941 1 89.19 86 ALA A N 1
ATOM 635 C CA . ALA A 1 86 ? 10.82 33.969 -7.738 1 89.19 86 ALA A CA 1
ATOM 636 C C . ALA A 1 86 ? 12.273 34.031 -8.188 1 89.19 86 ALA A C 1
ATOM 638 O O . ALA A 1 86 ? 12.578 34.625 -9.234 1 89.19 86 ALA A O 1
ATOM 639 N N . ARG A 1 87 ? 13.125 33.5 -7.477 1 91.81 87 ARG A N 1
ATOM 640 C CA . ARG A 1 87 ? 14.562 33.688 -7.703 1 91.81 87 ARG A CA 1
ATOM 641 C C . ARG A 1 87 ? 15.156 32.469 -8.383 1 91.81 87 ARG A C 1
ATOM 643 O O . ARG A 1 87 ? 16.281 32.5 -8.891 1 91.81 87 ARG A O 1
ATOM 650 N N . ASP A 1 88 ? 14.484 31.344 -8.273 1 90.44 88 ASP A N 1
ATOM 651 C CA . ASP A 1 88 ? 14.977 30.094 -8.828 1 90.44 88 ASP A CA 1
ATOM 652 C C . ASP A 1 88 ? 13.852 29.297 -9.492 1 90.44 88 ASP A C 1
ATOM 654 O O . ASP A 1 88 ? 13.039 28.688 -8.805 1 90.44 88 ASP A O 1
ATOM 658 N N . ALA A 1 89 ? 13.859 29.297 -10.766 1 86.56 89 ALA A N 1
ATOM 659 C CA . ALA A 1 89 ? 12.789 28.703 -11.562 1 86.56 89 ALA A CA 1
ATOM 660 C C . ALA A 1 89 ? 12.703 27.203 -11.344 1 86.56 89 ALA A C 1
ATOM 662 O O . ALA A 1 89 ? 11.68 26.578 -11.633 1 86.56 89 ALA A O 1
ATOM 663 N N . ARG A 1 90 ? 13.68 26.547 -10.742 1 87.75 90 ARG A N 1
ATOM 664 C CA . ARG A 1 90 ? 13.703 25.109 -10.523 1 87.75 90 ARG A CA 1
ATOM 665 C C . ARG A 1 90 ? 13.047 24.734 -9.195 1 87.75 90 ARG A C 1
ATOM 667 O O . ARG A 1 90 ? 12.766 23.562 -8.945 1 87.75 90 ARG A O 1
ATOM 674 N N . VAL A 1 91 ? 12.883 25.844 -8.469 1 93.25 91 VAL A N 1
ATOM 675 C CA . VAL A 1 91 ? 12.297 25.625 -7.152 1 93.25 91 VAL A CA 1
ATOM 676 C C . VAL A 1 91 ? 10.82 26.016 -7.168 1 93.25 91 VAL A C 1
ATOM 678 O O . VAL A 1 91 ? 10.461 27.062 -7.715 1 93.25 91 VAL A O 1
ATOM 681 N N . ALA A 1 92 ? 10.016 25.062 -6.676 1 95.75 92 ALA A N 1
ATOM 682 C CA . ALA A 1 92 ? 8.586 25.344 -6.547 1 95.75 92 ALA A CA 1
ATOM 683 C C . ALA A 1 92 ? 8.078 24.984 -5.152 1 95.75 92 ALA A C 1
ATOM 685 O O . ALA A 1 92 ? 8.656 24.125 -4.477 1 95.75 92 ALA A O 1
ATOM 686 N N . TYR A 1 93 ? 7.07 25.719 -4.777 1 97.69 93 TYR A N 1
ATOM 687 C CA . TYR A 1 93 ? 6.504 25.516 -3.449 1 97.69 93 TYR A CA 1
ATOM 688 C C . TYR A 1 93 ? 5.051 25.062 -3.537 1 97.69 93 TYR A C 1
ATOM 690 O O . TYR A 1 93 ? 4.359 25.375 -4.512 1 97.69 93 TYR A O 1
ATOM 698 N N . ALA A 1 94 ? 4.652 24.328 -2.523 1 98.5 94 ALA A N 1
ATOM 699 C CA . ALA A 1 94 ? 3.248 24.062 -2.223 1 98.5 94 ALA A CA 1
ATOM 700 C C . ALA A 1 94 ? 2.855 24.641 -0.866 1 98.5 94 ALA A C 1
ATOM 702 O O . ALA A 1 94 ? 3.627 24.562 0.094 1 98.5 94 ALA A O 1
ATOM 703 N N . SER A 1 95 ? 1.679 25.234 -0.832 1 98.62 95 SER A N 1
ATOM 704 C CA . SER A 1 95 ? 1.215 25.859 0.406 1 98.62 95 SER A CA 1
ATOM 705 C C . SER A 1 95 ? -0.261 25.562 0.653 1 98.62 95 SER A C 1
ATOM 707 O O . SER A 1 95 ? -1.05 25.484 -0.291 1 98.62 95 SER A O 1
ATOM 709 N N . LEU A 1 96 ? -0.589 25.469 1.96 1 98.69 96 LEU A N 1
ATOM 710 C CA . LEU A 1 96 ? -2.002 25.406 2.32 1 98.69 96 LEU A CA 1
ATOM 711 C C . LEU A 1 96 ? -2.674 26.766 2.113 1 98.69 96 LEU A C 1
ATOM 713 O O . LEU A 1 96 ? -2.098 27.812 2.438 1 98.69 96 LEU A O 1
ATOM 717 N N . THR A 1 97 ? -3.85 26.656 1.546 1 98.75 97 THR A N 1
ATOM 718 C CA . THR A 1 97 ? -4.703 27.844 1.587 1 98.75 97 THR A CA 1
ATOM 719 C C . THR A 1 97 ? -5.402 27.953 2.938 1 98.75 97 THR A C 1
ATOM 721 O O . THR A 1 97 ? -5.297 27.062 3.775 1 98.75 97 THR A O 1
ATOM 724 N N . GLY A 1 98 ? -6.121 29.141 3.135 1 98.31 98 GLY A N 1
ATOM 725 C CA . GLY A 1 98 ? -6.965 29.25 4.312 1 98.31 98 GLY A CA 1
ATOM 726 C C . GLY A 1 98 ? -8.008 28.156 4.406 1 98.31 98 GLY A C 1
ATOM 727 O O . GLY A 1 98 ? -8.195 27.562 5.469 1 98.31 98 GLY A O 1
ATOM 728 N N . THR A 1 99 ? -8.578 27.875 3.307 1 98.44 99 THR A N 1
ATOM 729 C CA . THR A 1 99 ? -9.555 26.797 3.219 1 98.44 99 THR A CA 1
ATOM 730 C C . THR A 1 99 ? -8.891 25.438 3.498 1 98.44 99 THR A C 1
ATOM 732 O O . THR A 1 99 ? -9.445 24.609 4.219 1 98.44 99 THR A O 1
ATOM 735 N N . GLY A 1 100 ? -7.695 25.219 2.953 1 98.75 100 GLY A N 1
ATOM 736 C CA . GLY A 1 100 ? -6.949 23.984 3.18 1 98.75 100 GLY A CA 1
ATOM 737 C C . GLY A 1 100 ? -6.641 23.75 4.645 1 98.75 100 GLY A C 1
ATOM 738 O O . GLY A 1 100 ? -6.773 22.625 5.133 1 98.75 100 GLY A O 1
ATOM 739 N N . ARG A 1 101 ? -6.34 24.812 5.32 1 98.44 101 ARG A N 1
ATOM 740 C CA . ARG A 1 101 ? -6.023 24.719 6.738 1 98.44 101 ARG A CA 1
ATOM 741 C C . ARG A 1 101 ? -7.262 24.344 7.551 1 98.44 101 ARG A C 1
ATOM 743 O O . ARG A 1 101 ? -7.191 23.5 8.453 1 98.44 101 ARG A O 1
ATOM 750 N N . GLN A 1 102 ? -8.297 24.984 7.219 1 98.19 102 GLN A N 1
ATOM 751 C CA . GLN A 1 102 ? -9.539 24.719 7.938 1 98.19 102 GLN A CA 1
ATOM 752 C C . GLN A 1 102 ? -10.023 23.297 7.715 1 98.19 102 GLN A C 1
ATOM 754 O O . GLN A 1 102 ? -10.336 22.578 8.672 1 98.19 102 GLN A O 1
ATOM 759 N N . LEU A 1 103 ? -10.023 22.844 6.539 1 98.5 103 LEU A N 1
ATOM 760 C CA . LEU A 1 103 ? -10.523 21.516 6.223 1 98.5 103 LEU A CA 1
ATOM 761 C C . LEU A 1 103 ? -9.578 20.438 6.746 1 98.5 103 LEU A C 1
ATOM 763 O O . LEU A 1 103 ? -10.016 19.359 7.137 1 98.5 103 LEU A O 1
ATOM 767 N N . LEU A 1 104 ? -8.273 20.766 6.738 1 98.81 104 LEU A N 1
ATOM 768 C CA . LEU A 1 104 ? -7.309 19.812 7.277 1 98.81 104 LEU A CA 1
ATOM 769 C C . LEU A 1 104 ? -7.629 19.484 8.734 1 98.81 104 LEU A C 1
ATOM 771 O O . LEU A 1 104 ? -7.484 18.328 9.148 1 98.81 104 LEU A O 1
ATOM 775 N N . LYS A 1 105 ? -8.062 20.484 9.492 1 98.56 105 LYS A N 1
ATOM 776 C CA . LYS A 1 105 ? -8.438 20.219 10.875 1 98.56 105 LYS A CA 1
ATOM 777 C C . LYS A 1 105 ? -9.578 19.219 10.969 1 98.56 105 LYS A C 1
ATOM 779 O O . LYS A 1 105 ? -9.539 18.297 11.789 1 98.56 105 LYS A O 1
ATOM 784 N N . GLU A 1 106 ? -10.531 19.359 10.109 1 98.69 106 GLU A N 1
ATOM 785 C CA . GLU A 1 106 ? -11.656 18.438 10.062 1 98.69 106 GLU A CA 1
ATOM 786 C C . GLU A 1 106 ? -11.227 17.047 9.594 1 98.69 106 GLU A C 1
ATOM 788 O O . GLU A 1 106 ? -11.648 16.031 10.148 1 98.69 106 GLU A O 1
ATOM 793 N N . MET A 1 107 ? -10.406 17.016 8.609 1 98.88 107 MET A N 1
ATOM 794 C CA . MET A 1 107 ? -9.883 15.75 8.078 1 98.88 107 MET A CA 1
ATOM 795 C C . MET A 1 107 ? -9.086 15.008 9.148 1 98.88 107 MET A C 1
ATOM 797 O O . MET A 1 107 ? -9.156 13.781 9.242 1 98.88 107 MET A O 1
ATOM 801 N N . LEU A 1 108 ? -8.32 15.789 9.906 1 98.81 108 LEU A N 1
ATOM 802 C CA . LEU A 1 108 ? -7.52 15.18 10.961 1 98.81 108 LEU A CA 1
ATOM 803 C C . LEU A 1 108 ? -8.406 14.5 12 1 98.81 108 LEU A C 1
ATOM 805 O O . LEU A 1 108 ? -8.109 13.391 12.445 1 98.81 108 LEU A O 1
ATOM 809 N N . ALA A 1 109 ? -9.477 15.188 12.359 1 98.81 109 ALA A N 1
ATOM 810 C CA . ALA A 1 109 ? -10.422 14.586 13.297 1 98.81 109 ALA A CA 1
ATOM 811 C C . ALA A 1 109 ? -11 13.289 12.742 1 98.81 109 ALA A C 1
ATOM 813 O O . ALA A 1 109 ? -11.086 12.289 13.461 1 98.81 109 ALA A O 1
ATOM 814 N N . THR A 1 110 ? -11.359 13.258 11.477 1 98.88 110 THR A N 1
ATOM 815 C CA . THR A 1 110 ? -11.898 12.078 10.805 1 98.88 110 THR A CA 1
ATOM 816 C C . THR A 1 110 ? -10.859 10.961 10.766 1 98.88 110 THR A C 1
ATOM 818 O O . THR A 1 110 ? -11.18 9.805 11.062 1 98.88 110 THR A O 1
ATOM 821 N N . ALA A 1 111 ? -9.609 11.297 10.445 1 98.88 111 ALA A N 1
ATOM 822 C CA . ALA A 1 111 ? -8.539 10.312 10.375 1 98.88 111 ALA A CA 1
ATOM 823 C C . ALA A 1 111 ? -8.258 9.695 11.742 1 98.88 111 ALA A C 1
ATOM 825 O O . ALA A 1 111 ? -8.039 8.492 11.859 1 98.88 111 ALA A O 1
ATOM 826 N N . GLU A 1 112 ? -8.305 10.57 12.742 1 98.75 112 GLU A N 1
ATOM 827 C CA . GLU A 1 112 ? -8.094 10.102 14.109 1 98.75 112 GLU A CA 1
ATOM 828 C C . GLU A 1 112 ? -9.188 9.117 14.531 1 98.75 112 GLU A C 1
ATOM 830 O O . GLU A 1 112 ? -8.898 8.078 15.125 1 98.75 112 GLU A O 1
ATOM 835 N N . GLU A 1 113 ? -10.391 9.43 14.211 1 98.62 113 GLU A N 1
ATOM 836 C CA . GLU A 1 113 ? -11.516 8.547 14.531 1 98.62 113 GLU A CA 1
ATOM 837 C C . GLU A 1 113 ? -11.391 7.219 13.797 1 98.62 113 GLU A C 1
ATOM 839 O O . GLU A 1 113 ? -11.617 6.156 14.375 1 98.62 113 GLU A O 1
ATOM 844 N N . THR A 1 114 ? -11.031 7.242 12.531 1 98.69 114 THR A N 1
ATOM 845 C CA . THR A 1 114 ? -10.875 6.039 11.727 1 98.69 114 THR A CA 1
ATOM 846 C C . THR A 1 114 ? -9.758 5.156 12.281 1 98.69 114 THR A C 1
ATOM 848 O O . THR A 1 114 ? -9.93 3.943 12.422 1 98.69 114 THR A O 1
ATOM 851 N N . ALA A 1 115 ? -8.625 5.797 12.641 1 98.38 115 ALA A N 1
ATOM 852 C CA . ALA A 1 115 ? -7.504 5.059 13.211 1 98.38 115 ALA A CA 1
ATOM 853 C C . ALA A 1 115 ? -7.898 4.398 14.531 1 98.38 115 ALA A C 1
ATOM 855 O O . ALA A 1 115 ? -7.527 3.254 14.797 1 98.38 115 ALA A O 1
ATOM 856 N N . THR A 1 116 ? -8.617 5.129 15.344 1 97.31 116 THR A N 1
ATOM 857 C CA . THR A 1 116 ? -9.086 4.598 16.625 1 97.31 116 THR A CA 1
ATOM 858 C C . THR A 1 116 ? -9.953 3.357 16.406 1 97.31 116 THR A C 1
ATOM 860 O O . THR A 1 116 ? -9.852 2.387 17.156 1 97.31 116 THR A O 1
ATOM 863 N N . GLU A 1 117 ? -10.758 3.365 15.367 1 97.56 117 GLU A N 1
ATOM 864 C CA . GLU A 1 117 ? -11.609 2.223 15.047 1 97.56 117 GLU A CA 1
ATOM 865 C C . GLU A 1 117 ? -10.781 1.041 14.547 1 97.56 117 GLU A C 1
ATOM 867 O O . GLU A 1 117 ? -11.047 -0.107 14.914 1 97.56 117 GLU A O 1
ATOM 872 N N . VAL A 1 118 ? -9.781 1.292 13.734 1 97.81 118 VAL A N 1
ATOM 873 C CA . VAL A 1 118 ? -8.922 0.259 13.172 1 97.81 118 VAL A CA 1
ATOM 874 C C . VAL A 1 118 ? -8.188 -0.47 14.297 1 97.81 118 VAL A C 1
ATOM 876 O O . VAL A 1 118 ? -8.023 -1.692 14.25 1 97.81 118 VAL A O 1
ATOM 879 N N . PHE A 1 119 ? -7.797 0.311 15.289 1 97.81 119 PHE A N 1
ATOM 880 C CA . PHE A 1 119 ? -6.988 -0.259 16.359 1 97.81 119 PHE A CA 1
ATOM 881 C C . PHE A 1 119 ? -7.781 -0.336 17.656 1 97.81 119 PHE A C 1
ATOM 883 O O . PHE A 1 119 ? -7.227 -0.149 18.75 1 97.81 119 PHE A O 1
ATOM 890 N N . ALA A 1 120 ? -8.992 -0.576 17.547 1 91.44 120 ALA A N 1
ATOM 891 C CA . ALA A 1 120 ? -9.867 -0.558 18.719 1 91.44 120 ALA A CA 1
ATOM 892 C C . ALA A 1 120 ? -9.633 -1.784 19.594 1 91.44 120 ALA A C 1
ATOM 894 O O . ALA A 1 120 ? -9.359 -2.875 19.094 1 91.44 120 ALA A O 1
ATOM 895 N N . ALA A 1 121 ? -9.805 -1.586 20.891 1 76.31 121 ALA A N 1
ATOM 896 C CA . ALA A 1 121 ? -9.891 -2.666 21.875 1 76.31 121 ALA A CA 1
ATOM 897 C C . ALA A 1 121 ? -11.203 -3.432 21.719 1 76.31 121 ALA A C 1
ATOM 899 O O . ALA A 1 121 ? -12.219 -2.869 21.297 1 76.31 121 ALA A O 1
ATOM 900 N N . PRO A 1 122 ? -11.047 -4.758 22.141 1 77.56 122 PRO A N 1
ATOM 901 C CA . PRO A 1 122 ? -9.922 -5.484 22.734 1 77.56 122 PRO A CA 1
ATOM 902 C C . PRO A 1 122 ? -8.992 -6.094 21.688 1 77.56 122 PRO A C 1
ATOM 904 O O . PRO A 1 122 ? -8.031 -6.781 22.031 1 77.56 122 PRO A O 1
ATOM 907 N N . GLY A 1 123 ? -9.164 -5.691 20.484 1 84.38 123 GLY A N 1
ATOM 908 C CA . GLY A 1 123 ? -8.352 -6.316 19.453 1 84.38 123 GLY A CA 1
ATOM 909 C C . GLY A 1 123 ? -6.906 -5.848 19.469 1 84.38 123 GLY A C 1
ATOM 910 O O . GLY A 1 123 ? -6.012 -6.574 19.031 1 84.38 123 GLY A O 1
ATOM 911 N N . TRP A 1 124 ? -6.742 -4.645 19.984 1 95.38 124 TRP A N 1
ATOM 912 C CA . TRP A 1 124 ? -5.402 -4.07 20.016 1 95.38 124 TRP A CA 1
ATOM 913 C C . TRP A 1 124 ? -5.121 -3.42 21.375 1 95.38 124 TRP A C 1
ATOM 915 O O . TRP A 1 124 ? -5.953 -2.68 21.906 1 95.38 124 TRP A O 1
ATOM 925 N N . SER A 1 125 ? -3.99 -3.668 21.953 1 95.5 125 SER A N 1
ATOM 926 C CA . SER A 1 125 ? -3.475 -2.895 23.078 1 95.5 125 SER A CA 1
ATOM 927 C C . SER A 1 125 ? -2.547 -1.779 22.609 1 95.5 125 SER A C 1
ATOM 929 O O . SER A 1 125 ? -2.035 -1.825 21.484 1 95.5 125 SER A O 1
ATOM 931 N N . GLU A 1 126 ? -2.35 -0.781 23.484 1 94.19 126 GLU A N 1
ATOM 932 C CA . GLU A 1 126 ? -1.414 0.291 23.172 1 94.19 126 GLU A CA 1
ATOM 933 C C . GLU A 1 126 ? -0.017 -0.26 22.891 1 94.19 126 GLU A C 1
ATOM 935 O O . GLU A 1 126 ? 0.687 0.225 22 1 94.19 126 GLU A O 1
ATOM 940 N N . ASP A 1 127 ? 0.315 -1.267 23.609 1 95.81 127 ASP A N 1
ATOM 941 C CA . ASP A 1 127 ? 1.627 -1.886 23.453 1 95.81 127 ASP A CA 1
ATOM 942 C C . ASP A 1 127 ? 1.755 -2.555 22.078 1 95.81 127 ASP A C 1
ATOM 944 O O . ASP A 1 127 ? 2.812 -2.49 21.453 1 95.81 127 ASP A O 1
ATOM 948 N N . GLU A 1 128 ? 0.734 -3.141 21.641 1 97.12 128 GLU A N 1
ATOM 949 C CA . GLU A 1 128 ? 0.741 -3.811 20.344 1 97.12 128 GLU A CA 1
ATOM 950 C C . GLU A 1 128 ? 0.832 -2.801 19.203 1 97.12 128 GLU A C 1
ATOM 952 O O . GLU A 1 128 ? 1.511 -3.047 18.203 1 97.12 128 GLU A O 1
ATOM 957 N N . VAL A 1 129 ? 0.129 -1.685 19.391 1 97.81 129 VAL A N 1
ATOM 958 C CA . VAL A 1 129 ? 0.202 -0.628 18.391 1 97.81 129 VAL A CA 1
ATOM 959 C C . VAL A 1 129 ? 1.628 -0.089 18.312 1 97.81 129 VAL A C 1
ATOM 961 O O . VAL A 1 129 ? 2.164 0.106 17.219 1 97.81 129 VAL A O 1
ATOM 964 N N . GLY A 1 130 ? 2.229 0.128 19.453 1 97.12 130 GLY A N 1
ATOM 965 C CA . GLY A 1 130 ? 3.613 0.566 19.5 1 97.12 130 GLY A CA 1
ATOM 966 C C . GLY A 1 130 ? 4.574 -0.43 18.875 1 97.12 130 GLY A C 1
ATOM 967 O O . GLY A 1 130 ? 5.508 -0.044 18.172 1 97.12 130 GLY A O 1
ATOM 968 N N . LEU A 1 131 ? 4.355 -1.709 19.156 1 97.38 131 LEU A N 1
ATOM 969 C CA . LEU A 1 131 ? 5.184 -2.77 18.594 1 97.38 131 LEU A CA 1
ATOM 970 C C . LEU A 1 131 ? 5.059 -2.805 17.062 1 97.38 131 LEU A C 1
ATOM 972 O O . LEU A 1 131 ? 6.066 -2.906 16.359 1 97.38 131 LEU A O 1
ATOM 976 N N . LEU A 1 132 ? 3.814 -2.701 16.609 1 98.19 132 LEU A N 1
ATOM 977 C CA . LEU A 1 132 ? 3.604 -2.648 15.156 1 98.19 132 LEU A CA 1
ATOM 978 C C . LEU A 1 132 ? 4.352 -1.47 14.547 1 98.19 132 LEU A C 1
ATOM 980 O O . LEU A 1 132 ? 5.051 -1.629 13.539 1 98.19 132 LEU A O 1
ATOM 984 N N . ALA A 1 133 ? 4.227 -0.312 15.148 1 97.88 133 ALA A N 1
ATOM 985 C CA . ALA A 1 133 ? 4.891 0.891 14.648 1 97.88 133 ALA A CA 1
ATOM 986 C C . ALA A 1 133 ? 6.402 0.7 14.586 1 97.88 133 ALA A C 1
ATOM 988 O O . ALA A 1 133 ? 7.047 1.095 13.609 1 97.88 133 ALA A O 1
ATOM 989 N N . ALA A 1 134 ? 6.965 0.061 15.578 1 97 134 ALA A N 1
ATOM 990 C CA . ALA A 1 134 ? 8.406 -0.17 15.633 1 97 134 ALA A CA 1
ATOM 991 C C . ALA A 1 134 ? 8.852 -1.116 14.516 1 97 134 ALA A C 1
ATOM 993 O O . ALA A 1 134 ? 9.875 -0.885 13.867 1 97 134 ALA A O 1
ATOM 994 N N . LEU A 1 135 ? 8.117 -2.176 14.328 1 97.94 135 LEU A N 1
ATOM 995 C CA . LEU A 1 135 ? 8.445 -3.135 13.273 1 97.94 135 LEU A CA 1
ATOM 996 C C . LEU A 1 135 ? 8.312 -2.5 11.898 1 97.94 135 LEU A C 1
ATOM 998 O O . LEU A 1 135 ? 9.148 -2.719 11.023 1 97.94 135 LEU A O 1
ATOM 1002 N N . LEU A 1 136 ? 7.266 -1.669 11.703 1 98.06 136 LEU A N 1
ATOM 1003 C CA . LEU A 1 136 ? 7.055 -0.984 10.438 1 98.06 136 LEU A CA 1
ATOM 1004 C C . LEU A 1 136 ? 8.18 0.009 10.164 1 98.06 136 LEU A C 1
ATOM 1006 O O . LEU A 1 136 ? 8.578 0.198 9.008 1 98.06 136 LEU A O 1
ATOM 1010 N N . THR A 1 137 ? 8.688 0.65 11.203 1 96.62 137 THR A N 1
ATOM 1011 C CA . THR A 1 137 ? 9.797 1.585 11.055 1 96.62 137 THR A CA 1
ATOM 1012 C C . THR A 1 137 ? 11.016 0.891 10.453 1 96.62 137 THR A C 1
ATOM 1014 O O . THR A 1 137 ? 11.703 1.457 9.602 1 96.62 137 THR A O 1
ATOM 1017 N N . ARG A 1 138 ? 11.227 -0.292 10.797 1 96.69 138 ARG A N 1
ATOM 1018 C CA . ARG A 1 138 ? 12.375 -1.048 10.305 1 96.69 138 ARG A CA 1
ATOM 1019 C C . ARG A 1 138 ? 12.195 -1.418 8.836 1 96.69 138 ARG A C 1
ATOM 1021 O O . ARG A 1 138 ? 13.156 -1.815 8.164 1 96.69 138 ARG A O 1
ATOM 1028 N N . LEU A 1 139 ? 10.953 -1.285 8.352 1 97.31 139 LEU A N 1
ATOM 1029 C CA . LEU A 1 139 ? 10.672 -1.573 6.945 1 97.31 139 LEU A CA 1
ATOM 1030 C C . LEU A 1 139 ? 10.578 -0.285 6.133 1 97.31 139 LEU A C 1
ATOM 1032 O O . LEU A 1 139 ? 10.117 -0.299 4.988 1 97.31 139 LEU A O 1
ATOM 1036 N N . GLY A 1 140 ? 10.914 0.864 6.727 1 94.88 140 GLY A N 1
ATOM 1037 C CA . GLY A 1 140 ? 10.883 2.139 6.027 1 94.88 140 GLY A CA 1
ATOM 1038 C C . GLY A 1 140 ? 9.664 2.973 6.367 1 94.88 140 GLY A C 1
ATOM 1039 O O . GLY A 1 140 ? 9.461 4.051 5.805 1 94.88 140 GLY A O 1
ATOM 1040 N N . GLY A 1 141 ? 8.828 2.438 7.305 1 96.19 141 GLY A N 1
ATOM 1041 C CA . GLY A 1 141 ? 7.656 3.178 7.746 1 96.19 141 GLY A CA 1
ATOM 1042 C C . GLY A 1 141 ? 7.98 4.262 8.758 1 96.19 141 GLY A C 1
ATOM 1043 O O . GLY A 1 141 ? 7.508 4.215 9.898 1 96.19 141 GLY A O 1
ATOM 1044 N N . THR A 1 142 ? 8.641 5.266 8.25 1 90.88 142 THR A N 1
ATOM 1045 C CA . THR A 1 142 ? 9.016 6.352 9.148 1 90.88 142 THR A CA 1
ATOM 1046 C C . THR A 1 142 ? 7.824 7.27 9.422 1 90.88 142 THR A C 1
ATOM 1048 O O . THR A 1 142 ? 6.984 7.477 8.539 1 90.88 142 THR A O 1
ATOM 1051 N N . GLY A 1 143 ? 7.664 7.703 10.664 1 82.38 143 GLY A N 1
ATOM 1052 C CA . GLY A 1 143 ? 6.547 8.539 11.086 1 82.38 143 GLY A CA 1
ATOM 1053 C C . GLY A 1 143 ? 6.59 9.938 10.5 1 82.38 143 GLY A C 1
ATOM 1054 O O . GLY A 1 143 ? 7.449 10.242 9.672 1 82.38 143 GLY A O 1
ATOM 1055 N N . LEU A 1 144 ? 5.531 10.633 10.633 1 75.56 144 LEU A N 1
ATOM 1056 C CA . LEU A 1 144 ? 5.395 12 10.133 1 75.56 144 LEU A CA 1
ATOM 1057 C C . LEU A 1 144 ? 6.457 12.906 10.75 1 75.56 144 LEU A C 1
ATOM 1059 O O . LEU A 1 144 ? 6.801 13.938 10.172 1 75.56 144 LEU A O 1
ATOM 1063 N N . LEU A 1 145 ? 6.887 12.531 11.977 1 63.91 145 LEU A N 1
ATOM 1064 C CA . LEU A 1 145 ? 7.93 13.375 12.547 1 63.91 145 LEU A CA 1
ATOM 1065 C C . LEU A 1 145 ? 9.297 13.008 11.977 1 63.91 145 LEU A C 1
ATOM 1067 O O . LEU A 1 145 ? 9.656 11.836 11.93 1 63.91 145 LEU A O 1
ATOM 1071 N N . GLY A 1 146 ? 9.531 13.023 10.633 1 53.28 146 GLY A N 1
ATOM 1072 C CA . GLY A 1 146 ? 10.836 12.781 10.031 1 53.28 146 GLY A CA 1
ATOM 1073 C C . GLY A 1 146 ? 11.945 12.617 11.055 1 53.28 146 GLY A C 1
ATOM 1074 O O . GLY A 1 146 ? 12.516 13.609 11.523 1 53.28 146 GLY A O 1
ATOM 1075 N N . GLY A 1 147 ? 11.984 11.859 12.062 1 43.25 147 GLY A N 1
ATOM 1076 C CA . GLY A 1 147 ? 13.289 11.789 12.711 1 43.25 147 GLY A CA 1
ATOM 1077 C C . GLY A 1 147 ? 14.438 11.656 11.727 1 43.25 147 GLY A C 1
ATOM 1078 O O . GLY A 1 147 ? 14.602 10.609 11.102 1 43.25 147 GLY A O 1
ATOM 1079 N N . GLY A 1 148 ? 14.656 12.602 10.734 1 39.06 148 GLY A N 1
ATOM 1080 C CA . GLY A 1 148 ? 16.062 12.68 10.398 1 39.06 148 GLY A CA 1
ATOM 1081 C C . GLY A 1 148 ? 16.984 12.398 11.578 1 39.06 148 GLY A C 1
ATOM 1082 O O . GLY A 1 148 ? 17.094 13.211 12.492 1 39.06 148 GLY A O 1
ATOM 1083 N N . GLY A 1 149 ? 16.891 11.422 12.305 1 35.53 149 GLY A N 1
ATOM 1084 C CA . GLY A 1 149 ? 18.016 11.195 13.211 1 35.53 149 GLY A CA 1
ATOM 1085 C C . GLY A 1 149 ? 19.344 11.625 12.633 1 35.53 149 GLY A C 1
ATOM 1086 O O . GLY A 1 149 ? 19.875 10.984 11.727 1 35.53 149 GLY A O 1
ATOM 1087 N N . ALA A 1 150 ? 19.578 13 12.398 1 33.81 150 ALA A N 1
ATOM 1088 C CA . ALA A 1 150 ? 20.953 13.5 12.43 1 33.81 150 ALA A CA 1
ATOM 1089 C C . ALA A 1 150 ? 21.781 12.742 13.461 1 33.81 150 ALA A C 1
ATOM 1091 O O . ALA A 1 150 ? 21.438 12.703 14.648 1 33.81 150 ALA A O 1
ATOM 1092 N N . ALA A 1 151 ? 22.391 11.648 13.234 1 34.41 151 ALA A N 1
ATOM 1093 C CA . ALA A 1 151 ? 23.469 11.07 14.047 1 34.41 151 ALA A CA 1
ATOM 1094 C C . ALA A 1 151 ? 24.266 12.164 14.75 1 34.41 151 ALA A C 1
ATOM 1096 O O . ALA A 1 151 ? 24.391 13.281 14.234 1 34.41 151 ALA A O 1
ATOM 1097 N N . HIS A 1 152 ? 24.453 12.109 16.094 1 34.31 152 HIS A N 1
ATOM 1098 C CA . HIS A 1 152 ? 25.406 12.68 17.031 1 34.31 152 HIS A CA 1
ATOM 1099 C C . HIS A 1 152 ? 26.766 12.914 16.359 1 34.31 152 HIS A C 1
ATOM 1101 O O . HIS A 1 152 ? 27.422 11.961 15.93 1 34.31 152 HIS A O 1
ATOM 1107 N N . ARG A 1 153 ? 26.812 13.891 15.578 1 29.66 153 ARG A N 1
ATOM 1108 C CA . ARG A 1 153 ? 28.188 14.305 15.273 1 29.66 153 ARG A CA 1
ATOM 1109 C C . ARG A 1 153 ? 29.062 14.242 16.516 1 29.66 153 ARG A C 1
ATOM 1111 O O . ARG A 1 153 ? 28.766 14.875 17.531 1 29.66 153 ARG A O 1
ATOM 1118 N N . PRO A 1 154 ? 29.797 13.219 16.719 1 32.75 154 PRO A N 1
ATOM 1119 C CA . PRO A 1 154 ? 30.75 13.281 17.828 1 32.75 154 PRO A CA 1
ATOM 1120 C C . PRO A 1 154 ? 31.469 14.633 17.922 1 32.75 154 PRO A C 1
ATOM 1122 O O . PRO A 1 154 ? 31.688 15.281 16.906 1 32.75 154 PRO A O 1
ATOM 1125 N N . ALA A 1 155 ? 31.062 15.453 18.938 1 34.09 155 ALA A N 1
ATOM 1126 C CA . ALA A 1 155 ? 31.922 16.609 19.203 1 34.09 155 ALA A CA 1
ATOM 1127 C C . ALA A 1 155 ? 33.375 16.312 18.828 1 34.09 155 ALA A C 1
ATOM 1129 O O . ALA A 1 155 ? 33.875 15.203 19.062 1 34.09 155 ALA A O 1
ATOM 1130 N N . PRO A 1 156 ? 34 17.281 18.125 1 34.19 156 PRO A N 1
ATOM 1131 C CA . PRO A 1 156 ? 35.406 16.984 18.016 1 34.19 156 PRO A CA 1
ATOM 1132 C C . PRO A 1 156 ? 36.062 16.594 19.344 1 34.19 156 PRO A C 1
ATOM 1134 O O . PRO A 1 156 ? 35.531 16.969 20.406 1 34.19 156 PRO A O 1
ATOM 1137 N N . MET B 1 1 ? -0.724 13.891 17.344 1 89.06 1 MET B N 1
ATOM 1138 C CA . MET B 1 1 ? -1.146 12.75 16.531 1 89.06 1 MET B CA 1
ATOM 1139 C C . MET B 1 1 ? -1.127 11.469 17.359 1 89.06 1 MET B C 1
ATOM 1141 O O . MET B 1 1 ? -0.132 11.164 18.031 1 89.06 1 MET B O 1
ATOM 1145 N N . SER B 1 2 ? -2.213 10.758 17.344 1 95.12 2 SER B N 1
ATOM 1146 C CA . SER B 1 2 ? -2.342 9.555 18.156 1 95.12 2 SER B CA 1
ATOM 1147 C C . SER B 1 2 ? -1.423 8.445 17.641 1 95.12 2 SER B C 1
ATOM 1149 O O . SER B 1 2 ? -0.974 8.484 16.5 1 95.12 2 SER B O 1
ATOM 1151 N N . ASP B 1 3 ? -1.129 7.492 18.484 1 95.38 3 ASP B N 1
ATOM 1152 C CA . ASP B 1 3 ? -0.32 6.34 18.094 1 95.38 3 ASP B CA 1
ATOM 1153 C C . ASP B 1 3 ? -1.012 5.523 17 1 95.38 3 ASP B C 1
ATOM 1155 O O . ASP B 1 3 ? -0.351 4.961 16.125 1 95.38 3 ASP B O 1
ATOM 1159 N N . ALA B 1 4 ? -2.289 5.543 17.109 1 97.06 4 ALA B N 1
ATOM 1160 C CA . ALA B 1 4 ? -3.072 4.781 16.141 1 97.06 4 ALA B CA 1
ATOM 1161 C C . ALA B 1 4 ? -2.938 5.375 14.742 1 97.06 4 ALA B C 1
ATOM 1163 O O . ALA B 1 4 ? -2.697 4.652 13.773 1 97.06 4 ALA B O 1
ATOM 1164 N N . LEU B 1 5 ? -3.086 6.648 14.648 1 97.75 5 LEU B N 1
ATOM 1165 C CA . LEU B 1 5 ? -2.949 7.297 13.344 1 97.75 5 LEU B CA 1
ATOM 1166 C C . LEU B 1 5 ? -1.514 7.207 12.844 1 97.75 5 LEU B C 1
ATOM 1168 O O . LEU B 1 5 ? -1.284 6.965 11.656 1 97.75 5 LEU B O 1
ATOM 1172 N N . ASP B 1 6 ? -0.589 7.383 13.75 1 97.19 6 ASP B N 1
ATOM 1173 C CA . ASP B 1 6 ? 0.812 7.25 13.367 1 97.19 6 ASP B CA 1
ATOM 1174 C C . ASP B 1 6 ? 1.098 5.859 12.805 1 97.19 6 ASP B C 1
ATOM 1176 O O . ASP B 1 6 ? 1.755 5.719 11.773 1 97.19 6 ASP B O 1
ATOM 1180 N N . ALA B 1 7 ? 0.617 4.824 13.492 1 97.75 7 ALA B N 1
ATOM 1181 C CA . ALA B 1 7 ? 0.825 3.451 13.039 1 97.75 7 ALA B CA 1
ATOM 1182 C C . ALA B 1 7 ? 0.205 3.234 11.656 1 97.75 7 ALA B C 1
ATOM 1184 O O . ALA B 1 7 ? 0.778 2.543 10.812 1 97.75 7 ALA B O 1
ATOM 1185 N N . SER B 1 8 ? -0.969 3.844 11.398 1 98.44 8 SER B N 1
ATOM 1186 C CA . SER B 1 8 ? -1.63 3.732 10.102 1 98.44 8 SER B CA 1
ATOM 1187 C C . SER B 1 8 ? -0.779 4.344 8.992 1 98.44 8 SER B C 1
ATOM 1189 O O . SER B 1 8 ? -0.607 3.74 7.93 1 98.44 8 SER B O 1
ATOM 1191 N N . LEU B 1 9 ? -0.221 5.477 9.242 1 97.88 9 LEU B N 1
ATOM 1192 C CA . LEU B 1 9 ? 0.583 6.164 8.2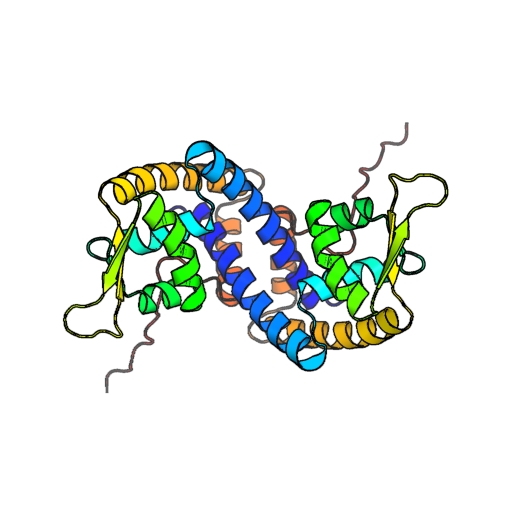42 1 97.88 9 LEU B CA 1
ATOM 1193 C C . LEU B 1 9 ? 1.915 5.449 8.031 1 97.88 9 LEU B C 1
ATOM 1195 O O . LEU B 1 9 ? 2.432 5.406 6.91 1 97.88 9 LEU B O 1
ATOM 1199 N N . ARG B 1 10 ? 2.504 4.871 9.141 1 97.69 10 ARG B N 1
ATOM 1200 C CA . ARG B 1 10 ? 3.719 4.074 9.016 1 97.69 10 ARG B CA 1
ATOM 1201 C C . ARG B 1 10 ? 3.475 2.834 8.164 1 97.69 10 ARG B C 1
ATOM 1203 O O . ARG B 1 10 ? 4.359 2.398 7.422 1 97.69 10 ARG B O 1
ATOM 1210 N N . LEU B 1 11 ? 2.299 2.246 8.266 1 98.5 11 LEU B N 1
ATOM 1211 C CA . LEU B 1 11 ? 1.926 1.091 7.457 1 98.5 11 LEU B CA 1
ATOM 1212 C C . LEU B 1 11 ? 1.963 1.433 5.973 1 98.5 11 LEU B C 1
ATOM 1214 O O . LEU B 1 11 ? 2.518 0.678 5.168 1 98.5 11 LEU B O 1
ATOM 1218 N N . VAL B 1 12 ? 1.424 2.57 5.621 1 97.94 12 VAL B N 1
ATOM 1219 C CA . VAL B 1 12 ? 1.392 3.004 4.227 1 97.94 12 VAL B CA 1
ATOM 1220 C C . VAL B 1 12 ? 2.816 3.197 3.713 1 97.94 12 VAL B C 1
ATOM 1222 O O . VAL B 1 12 ? 3.166 2.707 2.637 1 97.94 12 VAL B O 1
ATOM 1225 N N . ARG B 1 13 ? 3.664 3.842 4.523 1 96.94 13 ARG B N 1
ATOM 1226 C CA . ARG B 1 13 ? 5.031 4.133 4.102 1 96.94 13 ARG B CA 1
ATOM 1227 C C . ARG B 1 13 ? 5.859 2.859 4.016 1 96.94 13 ARG B C 1
ATOM 1229 O O . ARG B 1 13 ? 6.664 2.699 3.094 1 96.94 13 ARG B O 1
ATOM 1236 N N . ALA B 1 14 ? 5.711 1.98 4.988 1 97.94 14 ALA B N 1
ATOM 1237 C CA . ALA B 1 14 ? 6.438 0.713 4.969 1 97.94 14 ALA B CA 1
ATOM 1238 C C . ALA B 1 14 ? 6.074 -0.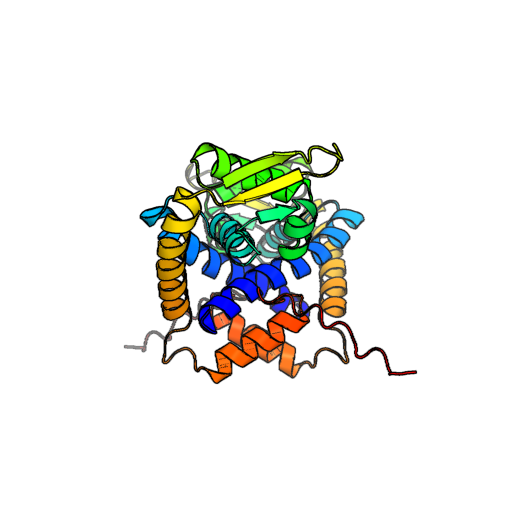108 3.736 1 97.94 14 ALA B C 1
ATOM 1240 O O . ALA B 1 14 ? 6.953 -0.677 3.082 1 97.94 14 ALA B O 1
ATOM 1241 N N . GLN B 1 15 ? 4.773 -0.188 3.518 1 98.25 15 GLN B N 1
ATOM 1242 C CA . GLN B 1 15 ? 4.324 -0.925 2.342 1 98.25 15 GLN B CA 1
ATOM 1243 C C . GLN B 1 15 ? 4.918 -0.34 1.063 1 98.25 15 GLN B C 1
ATOM 1245 O O . GLN B 1 15 ? 5.375 -1.079 0.189 1 98.25 15 GLN B O 1
ATOM 1250 N N . THR B 1 16 ? 4.938 0.978 0.903 1 96.94 16 THR B N 1
ATOM 1251 C CA . THR B 1 16 ? 5.492 1.633 -0.276 1 96.94 16 THR B CA 1
ATOM 1252 C C . THR B 1 16 ? 6.965 1.276 -0.45 1 96.94 16 THR B C 1
ATOM 1254 O O . THR B 1 16 ? 7.402 0.939 -1.553 1 96.94 16 THR B O 1
ATOM 1257 N N . ALA B 1 17 ? 7.707 1.303 0.625 1 96.88 17 ALA B N 1
ATOM 1258 C CA . ALA B 1 17 ? 9.133 1.004 0.578 1 96.88 17 ALA B CA 1
ATOM 1259 C C . ALA B 1 17 ? 9.375 -0.448 0.177 1 96.88 17 ALA B C 1
ATOM 1261 O O . ALA B 1 17 ? 10.234 -0.731 -0.66 1 96.88 17 ALA B O 1
ATOM 1262 N N . VAL B 1 18 ? 8.625 -1.347 0.742 1 98.38 18 VAL B N 1
ATOM 1263 C CA . VAL B 1 18 ? 8.797 -2.771 0.479 1 98.38 18 VAL B CA 1
ATOM 1264 C C . VAL B 1 18 ? 8.391 -3.086 -0.958 1 98.38 18 VAL B C 1
ATOM 1266 O O . VAL B 1 18 ? 9.102 -3.793 -1.673 1 98.38 18 VAL B O 1
ATOM 1269 N N . VAL B 1 19 ? 7.27 -2.535 -1.421 1 98.44 19 VAL B N 1
ATOM 1270 C CA . VAL B 1 19 ? 6.777 -2.789 -2.771 1 98.44 19 VAL B CA 1
ATOM 1271 C C . VAL B 1 19 ? 7.777 -2.258 -3.795 1 98.44 19 VAL B C 1
ATOM 1273 O O . VAL B 1 19 ? 8.008 -2.885 -4.832 1 98.44 19 VAL B O 1
ATOM 1276 N N . ARG B 1 20 ? 8.383 -1.128 -3.48 1 97.69 20 ARG B N 1
ATOM 1277 C CA . ARG B 1 20 ? 9.383 -0.566 -4.387 1 97.69 20 ARG B CA 1
ATOM 1278 C C . ARG B 1 20 ? 10.539 -1.536 -4.59 1 97.69 20 ARG B C 1
ATOM 1280 O O . ARG B 1 20 ? 11.047 -1.68 -5.707 1 97.69 20 ARG B O 1
ATOM 1287 N N . ARG B 1 21 ? 11 -2.199 -3.592 1 98.19 21 ARG B N 1
ATOM 1288 C CA . ARG B 1 21 ? 12.094 -3.168 -3.686 1 98.19 21 ARG B CA 1
ATOM 1289 C C . ARG B 1 21 ? 11.688 -4.363 -4.543 1 98.19 21 ARG B C 1
ATOM 1291 O O . ARG B 1 21 ? 12.453 -4.801 -5.406 1 98.19 21 ARG B O 1
ATOM 1298 N N . PHE B 1 22 ? 10.484 -4.828 -4.305 1 98.81 22 PHE B N 1
ATOM 1299 C CA . PHE B 1 22 ? 9.992 -5.953 -5.09 1 98.81 22 PHE B CA 1
ATOM 1300 C C . PHE B 1 22 ? 9.828 -5.559 -6.555 1 98.81 22 PHE B C 1
ATOM 1302 O O . PHE B 1 22 ? 10.25 -6.289 -7.453 1 98.81 22 PHE B O 1
ATOM 1309 N N . ASP B 1 23 ? 9.273 -4.402 -6.797 1 98.75 23 ASP B N 1
ATOM 1310 C CA . ASP B 1 23 ? 9.016 -3.963 -8.164 1 98.75 23 ASP B CA 1
ATOM 1311 C C . ASP B 1 23 ? 10.32 -3.742 -8.922 1 98.75 23 ASP B C 1
ATOM 1313 O O . ASP B 1 23 ? 10.398 -4.016 -10.125 1 98.75 23 ASP B O 1
ATOM 1317 N N . ALA B 1 24 ? 11.297 -3.25 -8.219 1 98.56 24 ALA B N 1
ATOM 1318 C CA . ALA B 1 24 ? 12.586 -3.033 -8.867 1 98.56 24 ALA B CA 1
ATOM 1319 C C . ALA B 1 24 ? 13.18 -4.352 -9.359 1 98.56 24 ALA B C 1
ATOM 1321 O O . ALA B 1 24 ? 13.641 -4.441 -10.5 1 98.56 24 ALA B O 1
ATOM 1322 N N . ARG B 1 25 ? 13.086 -5.359 -8.594 1 98.69 25 ARG B N 1
ATOM 1323 C CA . ARG B 1 25 ? 13.711 -6.629 -8.938 1 98.69 25 ARG B CA 1
ATOM 1324 C C . ARG B 1 25 ? 12.852 -7.422 -9.914 1 98.69 25 ARG B C 1
ATOM 1326 O O . ARG B 1 25 ? 13.344 -7.902 -10.938 1 98.69 25 ARG B O 1
ATOM 1333 N N . LEU B 1 26 ? 11.57 -7.52 -9.656 1 98.88 26 LEU B N 1
ATOM 1334 C CA . LEU B 1 26 ? 10.656 -8.25 -10.523 1 98.88 26 LEU B CA 1
ATOM 1335 C C . LEU B 1 26 ? 10.531 -7.57 -11.883 1 98.88 26 LEU B C 1
ATOM 1337 O O . LEU B 1 26 ? 10.5 -8.234 -12.922 1 98.88 26 LEU B O 1
ATOM 1341 N N . GLY B 1 27 ? 10.438 -6.289 -11.805 1 98.56 27 GLY B N 1
ATOM 1342 C CA . GLY B 1 27 ? 10.391 -5.523 -13.039 1 98.56 27 GLY B CA 1
ATOM 1343 C C . GLY B 1 27 ? 11.648 -5.664 -13.875 1 98.56 27 GLY B C 1
ATOM 1344 O O . GLY B 1 27 ? 11.562 -5.871 -15.094 1 98.56 27 GLY B O 1
ATOM 1345 N N . GLY B 1 28 ? 12.766 -5.523 -1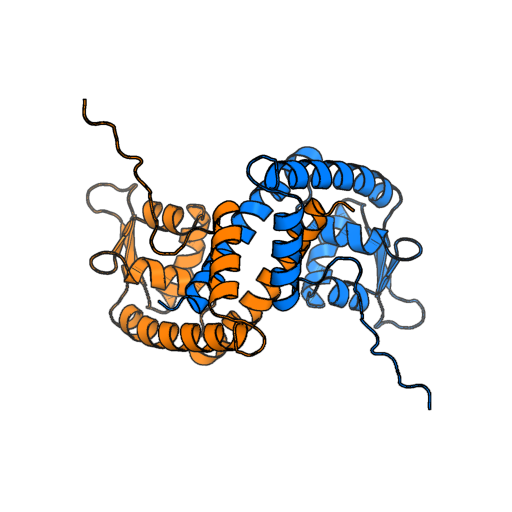3.219 1 98.31 28 GLY B N 1
ATOM 1346 C CA . GLY B 1 28 ? 14.031 -5.598 -13.922 1 98.31 28 GLY B CA 1
ATOM 1347 C C . GLY B 1 28 ? 14.305 -6.965 -14.523 1 98.31 28 GLY B C 1
ATOM 1348 O O . GLY B 1 28 ? 14.797 -7.066 -15.648 1 98.31 28 GLY B O 1
ATOM 1349 N N . LEU B 1 29 ? 13.922 -7.992 -13.867 1 98.44 29 LEU B N 1
ATOM 1350 C CA . LEU B 1 29 ? 14.312 -9.336 -14.281 1 98.44 29 LEU B CA 1
ATOM 1351 C C . LEU B 1 29 ? 13.211 -9.992 -15.109 1 98.44 29 LEU B C 1
ATOM 1353 O O . LEU B 1 29 ? 13.5 -10.805 -15.992 1 98.44 29 LEU B O 1
ATOM 1357 N N . HIS B 1 30 ? 11.93 -9.578 -14.82 1 98.44 30 HIS B N 1
ATOM 1358 C CA . HIS B 1 30 ? 10.844 -10.359 -15.406 1 98.44 30 HIS B CA 1
ATOM 1359 C C . HIS B 1 30 ? 9.812 -9.453 -16.078 1 98.44 30 HIS B C 1
ATOM 1361 O O . HIS B 1 30 ? 8.867 -9.938 -16.688 1 98.44 30 HIS B O 1
ATOM 1367 N N . GLY B 1 31 ? 9.922 -8.156 -15.945 1 98.06 31 GLY B N 1
ATOM 1368 C CA . GLY B 1 31 ? 9.008 -7.215 -16.578 1 98.06 31 GLY B CA 1
ATOM 1369 C C . GLY B 1 31 ? 7.652 -7.16 -15.914 1 98.06 31 GLY B C 1
ATOM 1370 O O . GLY B 1 31 ? 6.652 -6.82 -16.547 1 98.06 31 GLY B O 1
ATOM 1371 N N . VAL B 1 32 ? 7.547 -7.582 -14.625 1 98.69 32 VAL B N 1
ATOM 1372 C CA . VAL B 1 32 ? 6.262 -7.578 -13.93 1 98.69 32 VAL B CA 1
ATOM 1373 C C . VAL B 1 32 ? 6.402 -6.859 -12.594 1 98.69 32 VAL B C 1
ATOM 1375 O O . VAL B 1 32 ? 7.504 -6.762 -12.047 1 98.69 32 VAL B O 1
ATOM 1378 N N . SER B 1 33 ? 5.332 -6.336 -12.047 1 98.62 33 SER B N 1
ATOM 1379 C CA . SER B 1 33 ? 5.273 -5.742 -10.711 1 98.62 33 SER B CA 1
ATOM 1380 C C . SER B 1 33 ? 4.996 -6.801 -9.648 1 98.62 33 SER B C 1
ATOM 1382 O O . SER B 1 33 ? 4.707 -7.953 -9.977 1 98.62 33 SER B O 1
ATOM 1384 N N . LEU B 1 34 ? 5.055 -6.383 -8.414 1 98.69 34 LEU B N 1
ATOM 1385 C CA . LEU B 1 34 ? 4.656 -7.266 -7.324 1 98.69 34 LEU B CA 1
ATOM 1386 C C . LEU B 1 34 ? 3.184 -7.641 -7.438 1 98.69 34 LEU B C 1
ATOM 1388 O O . LEU B 1 34 ? 2.801 -8.773 -7.137 1 98.69 34 LEU B O 1
ATOM 1392 N N . ALA B 1 35 ? 2.348 -6.734 -7.855 1 98.25 35 ALA B N 1
ATOM 1393 C CA . ALA B 1 35 ? 0.925 -7.012 -8.031 1 98.25 35 ALA B CA 1
ATOM 1394 C C . ALA B 1 35 ? 0.703 -8.062 -9.117 1 98.25 35 ALA B C 1
ATOM 1396 O O . ALA B 1 35 ? -0.096 -8.984 -8.938 1 98.25 35 ALA B O 1
ATOM 1397 N N . ASP B 1 36 ? 1.418 -7.902 -10.211 1 98.44 36 ASP B N 1
ATOM 1398 C CA . ASP B 1 36 ? 1.352 -8.898 -11.273 1 98.44 36 ASP B CA 1
ATOM 1399 C C . ASP B 1 36 ? 1.771 -10.273 -10.766 1 98.44 36 ASP B C 1
ATOM 1401 O O . ASP B 1 36 ? 1.075 -11.266 -11 1 98.44 36 ASP B O 1
ATOM 1405 N N . PHE B 1 37 ? 2.869 -10.281 -10.086 1 98.75 37 PHE B N 1
ATOM 1406 C CA . PHE B 1 37 ? 3.383 -11.516 -9.516 1 98.75 37 PHE B CA 1
ATOM 1407 C C . PHE B 1 37 ? 2.352 -12.156 -8.594 1 98.75 37 PHE B C 1
ATOM 1409 O O . PHE B 1 37 ? 2.123 -13.367 -8.656 1 98.75 37 PHE B O 1
ATOM 1416 N N . THR B 1 38 ? 1.752 -11.406 -7.777 1 98.19 38 THR B N 1
ATOM 1417 C CA . THR B 1 38 ? 0.797 -11.93 -6.809 1 98.19 38 THR B CA 1
ATOM 1418 C C . THR B 1 38 ? -0.417 -12.523 -7.516 1 98.19 38 THR B C 1
ATOM 1420 O O . THR B 1 38 ? -0.953 -13.547 -7.086 1 98.19 38 THR B O 1
ATOM 1423 N N . MET B 1 39 ? -0.831 -11.906 -8.586 1 97.75 39 MET B N 1
ATOM 1424 C CA . MET B 1 39 ? -1.921 -12.445 -9.398 1 97.75 39 MET B CA 1
ATOM 1425 C C . MET B 1 39 ? -1.546 -13.797 -9.984 1 97.75 39 MET B C 1
ATOM 1427 O O . MET B 1 39 ? -2.314 -14.758 -9.891 1 97.75 39 MET B O 1
ATOM 1431 N N . LEU B 1 40 ? -0.397 -13.875 -10.508 1 98.62 40 LEU B N 1
ATOM 1432 C CA . LEU B 1 40 ? 0.092 -15.125 -11.086 1 98.62 40 LEU B CA 1
ATOM 1433 C C . LEU B 1 40 ? 0.252 -16.203 -10.016 1 98.62 40 LEU B C 1
ATOM 1435 O O . LEU B 1 40 ? -0.05 -17.375 -10.258 1 98.62 40 LEU B O 1
ATOM 1439 N N . LEU B 1 41 ? 0.742 -15.773 -8.914 1 98.38 41 LEU B N 1
ATOM 1440 C CA . LEU B 1 41 ? 0.949 -16.688 -7.801 1 98.38 41 LEU B CA 1
ATOM 1441 C C . LEU B 1 41 ? -0.369 -17.312 -7.363 1 98.38 41 LEU B C 1
ATOM 1443 O O . LEU B 1 41 ? -0.44 -18.531 -7.137 1 98.38 41 LEU B O 1
ATOM 1447 N N . ARG B 1 42 ? -1.425 -16.531 -7.238 1 97.19 42 ARG B N 1
ATOM 1448 C CA . ARG B 1 42 ? -2.738 -17.031 -6.859 1 97.19 42 ARG B CA 1
ATOM 1449 C C . ARG B 1 42 ? -3.256 -18.031 -7.887 1 97.19 42 ARG B C 1
ATOM 1451 O O . ARG B 1 42 ? -3.785 -19.094 -7.527 1 97.19 42 ARG B O 1
ATOM 1458 N N . LEU B 1 43 ? -3.1 -17.734 -9.109 1 97.81 43 LEU B N 1
ATOM 1459 C CA . LEU B 1 43 ? -3.51 -18.656 -10.148 1 97.81 43 LEU B CA 1
ATOM 1460 C C . LEU B 1 43 ? -2.727 -19.969 -10.055 1 97.81 43 LEU B C 1
ATOM 1462 O O . LEU B 1 43 ? -3.297 -21.047 -10.188 1 97.81 43 LEU B O 1
ATOM 1466 N N . GLY B 1 44 ? -1.426 -19.797 -9.828 1 97.12 44 GLY B N 1
ATOM 1467 C CA . GLY B 1 44 ? -0.562 -20.953 -9.742 1 97.12 44 GLY B CA 1
ATOM 1468 C C . GLY B 1 44 ? -0.931 -21.891 -8.602 1 97.12 44 GLY B C 1
ATOM 1469 O O . GLY B 1 44 ? -0.644 -23.094 -8.656 1 97.12 44 GLY B O 1
ATOM 1470 N N . GLN B 1 45 ? -1.531 -21.406 -7.609 1 95.19 45 GLN B N 1
ATOM 1471 C CA . GLN B 1 45 ? -1.913 -22.188 -6.438 1 95.19 45 GLN B CA 1
ATOM 1472 C C . GLN B 1 45 ? -3.26 -22.875 -6.648 1 95.19 45 GLN B C 1
ATOM 1474 O O . GLN B 1 45 ? -3.637 -23.766 -5.883 1 95.19 45 GLN B O 1
ATOM 1479 N N . ALA B 1 46 ? -3.984 -22.5 -7.633 1 95.81 46 ALA B N 1
ATOM 1480 C CA . ALA B 1 46 ? -5.301 -23.062 -7.91 1 95.81 46 ALA B CA 1
ATOM 1481 C C . ALA B 1 46 ? -5.18 -24.359 -8.695 1 95.81 46 ALA B C 1
ATOM 1483 O O . ALA B 1 46 ? -4.23 -24.547 -9.461 1 95.81 46 ALA B O 1
ATOM 1484 N N . PRO B 1 47 ? -6.156 -25.219 -8.484 1 95.38 47 PRO B N 1
ATOM 1485 C CA . PRO B 1 47 ? -6.152 -26.422 -9.305 1 95.38 47 PRO B CA 1
ATOM 1486 C C . PRO B 1 47 ? -6.098 -26.125 -10.797 1 95.38 47 PRO B C 1
ATOM 1488 O O . PRO B 1 47 ? -6.895 -25.328 -11.297 1 95.38 47 PRO B O 1
ATOM 1491 N N . GLY B 1 48 ? -5.09 -26.75 -11.43 1 95.88 48 GLY B N 1
ATOM 1492 C CA . GLY B 1 48 ? -4.926 -26.594 -12.867 1 95.88 48 GLY B CA 1
ATOM 1493 C C . GLY B 1 48 ? -4.441 -25.203 -13.266 1 95.88 48 GLY B C 1
ATOM 1494 O O . GLY B 1 48 ? -4.348 -24.891 -14.453 1 95.88 48 GLY B O 1
ATOM 1495 N N . GLY B 1 49 ? -4.203 -24.328 -12.32 1 97.62 49 GLY B N 1
ATOM 1496 C CA . GLY B 1 49 ? -3.758 -22.969 -12.609 1 97.62 49 GLY B CA 1
ATOM 1497 C C . GLY B 1 49 ? -4.859 -22.078 -13.148 1 97.62 49 GLY B C 1
ATOM 1498 O O . GLY B 1 49 ? -4.605 -21.188 -13.961 1 97.62 49 GLY B O 1
ATOM 1499 N N . ARG B 1 50 ? -6.008 -22.406 -12.742 1 97.12 50 ARG B N 1
ATOM 1500 C CA . ARG B 1 50 ? -7.199 -21.766 -13.281 1 97.12 50 ARG B CA 1
ATOM 1501 C C . ARG B 1 50 ? -8.148 -21.344 -12.164 1 97.12 50 ARG B C 1
ATOM 1503 O O . ARG B 1 50 ? -8.352 -22.094 -11.203 1 97.12 50 ARG B O 1
ATOM 1510 N N . MET B 1 51 ? -8.695 -20.094 -12.258 1 96.94 51 MET B N 1
ATOM 1511 C CA . MET B 1 51 ? -9.664 -19.578 -11.289 1 96.94 51 MET B CA 1
ATOM 1512 C C . MET B 1 51 ? -10.734 -18.734 -11.977 1 96.94 51 MET B C 1
ATOM 1514 O O . MET B 1 51 ? -10.461 -18.078 -12.977 1 96.94 51 MET B O 1
ATOM 1518 N N . ARG B 1 52 ? -11.953 -18.812 -11.375 1 96.81 52 ARG B N 1
ATOM 1519 C CA . ARG B 1 52 ? -12.93 -17.812 -11.766 1 96.81 52 ARG B CA 1
ATOM 1520 C C . ARG B 1 52 ? -12.438 -16.406 -11.414 1 96.81 52 ARG B C 1
ATOM 1522 O O . ARG B 1 52 ? -11.812 -16.203 -10.367 1 96.81 52 ARG B O 1
ATOM 1529 N N . ARG B 1 53 ? -12.758 -15.469 -12.297 1 96.94 53 ARG B N 1
ATOM 1530 C CA . ARG B 1 53 ? -12.305 -14.102 -12.062 1 96.94 53 ARG B CA 1
ATOM 1531 C C . ARG B 1 53 ? -12.859 -13.562 -10.75 1 96.94 53 ARG B C 1
ATOM 1533 O O . ARG B 1 53 ? -12.172 -12.82 -10.039 1 96.94 53 ARG B O 1
ATOM 1540 N N . VAL B 1 54 ? -14.055 -13.984 -10.398 1 96.06 54 VAL B N 1
ATOM 1541 C CA . VAL B 1 54 ? -14.664 -13.523 -9.156 1 96.06 54 VAL B CA 1
ATOM 1542 C C . VAL B 1 54 ? -13.906 -14.109 -7.961 1 96.06 54 VAL B C 1
ATOM 1544 O O . VAL B 1 54 ? -13.742 -13.438 -6.941 1 96.06 54 VAL B O 1
ATOM 1547 N N . ASP B 1 55 ? -13.477 -15.312 -8.008 1 95.62 55 ASP B N 1
ATOM 1548 C CA . ASP B 1 55 ? -12.695 -15.945 -6.945 1 95.62 55 ASP B CA 1
ATOM 1549 C C . ASP B 1 55 ? -11.312 -15.312 -6.828 1 95.62 55 ASP B C 1
ATOM 1551 O O . ASP B 1 55 ? -10.797 -15.141 -5.723 1 95.62 55 ASP B O 1
ATOM 1555 N N . LEU B 1 56 ? -10.766 -15.023 -7.973 1 96.5 56 LEU B N 1
ATOM 1556 C CA . LEU B 1 56 ? -9.477 -14.344 -7.988 1 96.5 56 LEU B CA 1
ATOM 1557 C C . LEU B 1 56 ? -9.578 -12.969 -7.34 1 96.5 56 LEU B C 1
ATOM 1559 O O . LEU B 1 56 ? -8.703 -12.578 -6.566 1 96.5 56 LEU B O 1
ATOM 1563 N N . ALA B 1 57 ? -10.664 -12.258 -7.645 1 95.81 57 ALA B N 1
ATOM 1564 C CA . ALA B 1 57 ? -10.906 -10.953 -7.027 1 95.81 57 ALA B CA 1
ATOM 1565 C C . ALA B 1 57 ? -10.984 -11.07 -5.508 1 95.81 57 ALA B C 1
ATOM 1567 O O . ALA B 1 57 ? -10.344 -10.312 -4.785 1 95.81 57 ALA B O 1
ATOM 1568 N N . GLU B 1 58 ? -11.656 -12.062 -5.023 1 93.31 58 GLU B N 1
ATOM 1569 C CA . GLU B 1 58 ? -11.82 -12.297 -3.592 1 93.31 58 GLU B CA 1
ATOM 1570 C C . GLU B 1 58 ? -10.492 -12.664 -2.941 1 93.31 58 GLU B C 1
ATOM 1572 O O . GLU B 1 58 ? -10.141 -12.133 -1.886 1 93.31 58 GLU B O 1
ATOM 1577 N N . ALA B 1 59 ? -9.797 -13.492 -3.613 1 92.75 59 ALA B N 1
ATOM 1578 C CA . ALA B 1 59 ? -8.516 -13.953 -3.092 1 92.75 59 ALA B CA 1
ATOM 1579 C C . ALA B 1 59 ? -7.52 -12.805 -2.971 1 92.75 59 ALA B C 1
ATOM 1581 O O . ALA B 1 59 ? -6.668 -12.797 -2.078 1 92.75 59 ALA B O 1
ATOM 1582 N N . LEU B 1 60 ? -7.676 -11.789 -3.824 1 93.88 60 LEU B N 1
ATOM 1583 C CA . LEU B 1 60 ? -6.707 -10.703 -3.877 1 93.88 60 LEU B CA 1
ATOM 1584 C C . LEU B 1 60 ? -7.238 -9.461 -3.164 1 93.88 60 LEU B C 1
ATOM 1586 O O . LEU B 1 60 ? -6.512 -8.484 -2.982 1 93.88 60 LEU B O 1
ATOM 1590 N N . GLY B 1 61 ? -8.492 -9.516 -2.805 1 90.75 61 GLY B N 1
ATOM 1591 C CA . GLY B 1 61 ? -9.102 -8.32 -2.236 1 90.75 61 GLY B CA 1
ATOM 1592 C C . GLY B 1 61 ? -9.266 -7.199 -3.242 1 90.75 61 GLY B C 1
ATOM 1593 O O . GLY B 1 61 ? -9.094 -6.027 -2.906 1 90.75 61 GLY B O 1
ATOM 1594 N N . LEU B 1 62 ? -9.492 -7.531 -4.449 1 94.25 62 LEU B N 1
ATOM 1595 C CA . LEU B 1 62 ? -9.672 -6.559 -5.52 1 94.25 62 LEU B CA 1
ATOM 1596 C C . LEU B 1 62 ? -11.125 -6.531 -5.98 1 94.25 62 LEU B C 1
ATOM 1598 O O . LEU B 1 62 ? -11.883 -7.473 -5.73 1 94.25 62 LEU B O 1
ATOM 1602 N N . THR B 1 63 ? -11.477 -5.453 -6.637 1 94.44 63 THR B N 1
ATOM 1603 C CA . THR B 1 63 ? -12.742 -5.395 -7.348 1 94.44 63 THR B CA 1
ATOM 1604 C C . THR B 1 63 ? -12.672 -6.172 -8.656 1 94.44 63 THR B C 1
ATOM 1606 O O . THR B 1 63 ? -11.578 -6.508 -9.125 1 94.44 63 THR B O 1
ATOM 1609 N N . ALA B 1 64 ? -13.852 -6.43 -9.203 1 93.44 64 ALA B N 1
ATOM 1610 C CA . ALA B 1 64 ? -13.906 -7.062 -10.523 1 93.44 64 ALA B CA 1
ATOM 1611 C C . ALA B 1 64 ? -13.133 -6.25 -11.555 1 93.44 64 ALA B C 1
ATOM 1613 O O . ALA B 1 64 ? -12.391 -6.809 -12.367 1 93.44 64 ALA B O 1
ATOM 1614 N N . SER B 1 65 ? -13.328 -4.984 -11.484 1 95.75 65 SER B N 1
ATOM 1615 C CA . SER B 1 65 ? -12.625 -4.094 -12.406 1 95.75 65 SER B CA 1
ATOM 1616 C C . SER B 1 65 ? -11.117 -4.148 -12.18 1 95.75 65 SER B C 1
ATOM 1618 O O . SER B 1 65 ? -10.344 -4.078 -13.141 1 95.75 65 SER B O 1
ATOM 1620 N N . GLY B 1 66 ? -10.672 -4.293 -10.875 1 96.31 66 GLY B N 1
ATOM 1621 C CA . GLY B 1 66 ? -9.258 -4.422 -10.555 1 96.31 66 GLY B CA 1
ATOM 1622 C C . GLY B 1 66 ? -8.625 -5.672 -11.141 1 96.31 66 GLY B C 1
ATOM 1623 O O . GLY B 1 66 ? -7.508 -5.625 -11.648 1 96.31 66 GLY B O 1
ATOM 1624 N N . VAL B 1 67 ? -9.336 -6.738 -11.07 1 97.25 67 VAL B N 1
ATOM 1625 C CA . VAL B 1 67 ? -8.844 -7.996 -11.633 1 97.25 67 VAL B CA 1
ATOM 1626 C C . VAL B 1 67 ? -8.742 -7.883 -13.148 1 97.25 67 VAL B C 1
ATOM 1628 O O . VAL B 1 67 ? -7.746 -8.305 -13.742 1 97.25 67 VAL B O 1
ATOM 1631 N N . THR B 1 68 ? -9.75 -7.344 -13.766 1 96.62 68 THR B N 1
ATOM 1632 C CA . THR B 1 68 ? -9.758 -7.176 -15.211 1 96.62 68 THR B CA 1
ATOM 1633 C C . THR B 1 68 ? -8.578 -6.32 -15.664 1 96.62 68 THR B C 1
ATOM 1635 O O . THR B 1 68 ? -7.852 -6.699 -16.594 1 96.62 68 THR B O 1
ATOM 1638 N N . ARG B 1 69 ? -8.344 -5.293 -14.953 1 97.38 69 ARG B N 1
ATOM 1639 C CA . ARG B 1 69 ? -7.254 -4.383 -15.297 1 97.38 69 ARG B CA 1
ATOM 1640 C C . ARG B 1 69 ? -5.898 -5.047 -15.078 1 97.38 69 ARG B C 1
ATOM 1642 O O . ARG B 1 69 ? -4.949 -4.789 -15.82 1 97.38 69 ARG B O 1
ATOM 1649 N N . GLY B 1 70 ? -5.816 -5.895 -14.078 1 98.12 70 GLY B N 1
ATOM 1650 C CA . GLY B 1 70 ? -4.562 -6.566 -13.773 1 98.12 70 GLY B CA 1
ATOM 1651 C C . GLY B 1 70 ? -4.242 -7.695 -14.734 1 98.12 70 GLY B C 1
ATOM 1652 O O . GLY B 1 70 ? -3.074 -7.961 -15.023 1 98.12 70 GLY B O 1
ATOM 1653 N N . LEU B 1 71 ? -5.242 -8.273 -15.25 1 98.56 71 LEU B N 1
ATOM 1654 C CA . LEU B 1 71 ? -5.047 -9.445 -16.094 1 98.56 71 LEU B CA 1
ATOM 1655 C C . LEU B 1 71 ? -4.715 -9.023 -17.531 1 98.56 71 LEU B C 1
ATOM 1657 O O . LEU B 1 71 ? -4.008 -9.742 -18.234 1 98.56 71 LEU B O 1
ATOM 1661 N N . ALA B 1 72 ? -5.156 -7.938 -17.953 1 98.19 72 ALA B N 1
ATOM 1662 C CA . ALA B 1 72 ? -5.066 -7.523 -19.344 1 98.19 72 ALA B CA 1
ATOM 1663 C C . ALA B 1 72 ? -3.611 -7.465 -19.812 1 98.19 72 ALA B C 1
ATOM 1665 O O . ALA B 1 72 ? -3.242 -8.102 -20.797 1 98.19 72 ALA B O 1
ATOM 1666 N N . PRO B 1 73 ? -2.746 -6.793 -19.094 1 98.38 73 PRO B N 1
ATOM 1667 C CA . PRO B 1 73 ? -1.35 -6.762 -19.547 1 98.38 73 PRO B CA 1
ATOM 1668 C C . PRO B 1 73 ? -0.687 -8.133 -19.484 1 98.38 73 PRO B C 1
ATOM 1670 O O . PRO B 1 73 ? 0.164 -8.445 -20.328 1 98.38 73 PRO B O 1
ATOM 1673 N N . LEU B 1 74 ? -1.047 -8.961 -18.531 1 98.75 74 LEU B N 1
ATOM 1674 C CA . LEU B 1 74 ? -0.473 -10.297 -18.406 1 98.75 74 LEU B CA 1
ATOM 1675 C C . LEU B 1 74 ? -0.9 -11.188 -19.562 1 98.75 74 LEU B C 1
ATOM 1677 O O . LEU B 1 74 ? -0.132 -12.039 -20.016 1 98.75 74 LEU B O 1
ATOM 1681 N N . GLU B 1 75 ? -2.131 -10.992 -19.969 1 98.75 75 GLU B N 1
ATOM 1682 C CA . GLU B 1 75 ? -2.623 -11.719 -21.141 1 98.75 75 GLU B CA 1
ATOM 1683 C C . GLU B 1 75 ? -1.896 -11.289 -22.406 1 98.75 75 GLU B C 1
ATOM 1685 O O . GLU B 1 75 ? -1.538 -12.125 -23.234 1 98.75 75 GLU B O 1
ATOM 1690 N N . ARG B 1 76 ? -1.677 -10.055 -22.547 1 98.31 76 ARG B N 1
ATOM 1691 C CA . ARG B 1 76 ? -1.02 -9.5 -23.719 1 98.31 76 ARG B CA 1
ATOM 1692 C C . ARG B 1 76 ? 0.385 -10.07 -23.875 1 98.31 76 ARG B C 1
ATOM 1694 O O . ARG B 1 76 ? 0.826 -10.328 -25 1 98.31 76 ARG B O 1
ATOM 1701 N N . ILE B 1 77 ? 1.023 -10.344 -22.766 1 98.06 77 ILE B N 1
ATOM 1702 C CA . ILE B 1 77 ? 2.396 -10.828 -22.875 1 98.06 77 ILE B CA 1
ATOM 1703 C C . ILE B 1 77 ? 2.42 -12.344 -22.75 1 98.06 77 ILE B C 1
ATOM 1705 O O . ILE B 1 77 ? 3.482 -12.945 -22.578 1 98.06 77 ILE B O 1
ATOM 1709 N N . GLY B 1 78 ? 1.287 -12.938 -22.734 1 98.56 78 GLY B N 1
ATOM 1710 C CA . GLY B 1 78 ? 1.163 -14.367 -22.938 1 98.56 78 GLY B CA 1
ATOM 1711 C C . GLY B 1 78 ? 1.294 -15.172 -21.656 1 98.56 78 GLY B C 1
ATOM 1712 O O . GLY B 1 78 ? 1.567 -16.375 -21.688 1 98.56 78 GLY B O 1
ATOM 1713 N N . LEU B 1 79 ? 1.12 -14.586 -20.438 1 98.81 79 LEU B N 1
ATOM 1714 C CA . LEU B 1 79 ? 1.317 -15.297 -19.188 1 98.81 79 LEU B CA 1
ATOM 1715 C C . LEU B 1 79 ? 0.014 -15.922 -18.703 1 98.81 79 LEU B C 1
ATOM 1717 O O . LEU B 1 79 ? 0.03 -16.891 -17.953 1 98.81 79 LEU B O 1
ATOM 1721 N N . VAL B 1 80 ? -1.1 -15.289 -19.141 1 98.88 80 VAL B N 1
ATOM 1722 C CA . VAL B 1 80 ? -2.404 -15.812 -18.766 1 98.88 80 VAL B CA 1
ATOM 1723 C C . VAL B 1 80 ? -3.344 -15.805 -19.969 1 98.88 80 VAL B C 1
ATOM 1725 O O . VAL B 1 80 ? -3.066 -15.148 -20.969 1 98.88 80 VAL B O 1
ATOM 1728 N N . THR B 1 81 ? -4.355 -16.562 -19.875 1 98.62 81 THR B N 1
ATOM 1729 C CA . THR B 1 81 ? -5.5 -16.484 -20.781 1 98.62 81 THR B CA 1
ATOM 1730 C C . THR B 1 81 ? -6.781 -16.188 -20.016 1 98.62 81 THR B C 1
ATOM 1732 O O . THR B 1 81 ? -6.895 -16.547 -18.828 1 98.62 81 THR B O 1
ATOM 1735 N N . ARG B 1 82 ? -7.688 -15.492 -20.625 1 96.94 82 ARG B N 1
ATOM 1736 C CA . ARG B 1 82 ? -9.023 -15.25 -20.094 1 96.94 82 ARG B CA 1
ATOM 1737 C C . ARG B 1 82 ? -10.086 -15.844 -21.016 1 96.94 82 ARG B C 1
ATOM 1739 O O . ARG B 1 82 ? -9.992 -15.742 -22.234 1 96.94 82 ARG B O 1
ATOM 1746 N N . GLU B 1 83 ? -11.016 -16.531 -20.391 1 94.06 83 GLU B N 1
ATOM 1747 C CA . GLU B 1 83 ? -12.055 -17.141 -21.219 1 94.06 83 GLU B CA 1
ATOM 1748 C C . GLU B 1 83 ? -13.406 -17.109 -20.5 1 94.06 83 GLU B C 1
ATOM 1750 O O . GLU B 1 83 ? -13.477 -17.297 -19.297 1 94.06 83 GLU B O 1
ATOM 1755 N N . PRO B 1 84 ? -14.398 -16.953 -21.234 1 92.31 84 PRO B N 1
ATOM 1756 C CA . PRO B 1 84 ? -15.734 -17.078 -20.641 1 92.31 84 PRO B CA 1
ATOM 1757 C C . PRO B 1 84 ? -16.125 -18.516 -20.391 1 92.31 84 PRO B C 1
ATOM 1759 O O . PRO B 1 84 ? -15.57 -19.438 -21 1 92.31 84 PRO B O 1
ATOM 1762 N N . ASP B 1 85 ? -16.953 -18.641 -19.438 1 89.88 85 ASP B N 1
ATOM 1763 C CA . ASP B 1 85 ? -17.562 -19.953 -19.25 1 89.88 85 ASP B CA 1
ATOM 1764 C C . ASP B 1 85 ? -18.547 -20.25 -20.391 1 89.88 85 ASP B C 1
ATOM 1766 O O . ASP B 1 85 ? -19.359 -19.391 -20.766 1 89.88 85 ASP B O 1
ATOM 1770 N N . ALA B 1 86 ? -18.469 -21.422 -20.891 1 89.12 86 ALA B N 1
ATOM 1771 C CA . ALA B 1 86 ? -19.281 -21.812 -22.031 1 89.12 86 ALA B CA 1
ATOM 1772 C C . ALA B 1 86 ? -20.766 -21.859 -21.656 1 89.12 86 ALA B C 1
ATOM 1774 O O . ALA B 1 86 ? -21.641 -21.656 -22.516 1 89.12 86 ALA B O 1
ATOM 1775 N N . ARG B 1 87 ? -21.062 -22.125 -20.484 1 91.75 87 ARG B N 1
ATOM 1776 C CA . ARG B 1 87 ? -22.438 -22.375 -20.062 1 91.75 87 ARG B CA 1
ATOM 1777 C C . ARG B 1 87 ? -23.031 -21.156 -19.359 1 91.75 87 ARG B C 1
ATOM 1779 O O . ARG B 1 87 ? -24.25 -21.094 -19.172 1 91.75 87 ARG B O 1
ATOM 1786 N N . ASP B 1 88 ? -22.188 -20.297 -18.891 1 90.44 88 ASP B N 1
ATOM 1787 C CA . ASP B 1 88 ? -22.641 -19.109 -18.156 1 90.44 88 ASP B CA 1
ATOM 1788 C C . ASP B 1 88 ? -21.828 -17.875 -18.562 1 90.44 88 ASP B C 1
ATOM 1790 O O . ASP B 1 88 ? -20.688 -17.703 -18.125 1 90.44 88 ASP B O 1
ATOM 1794 N N . ALA B 1 89 ? -22.438 -17.031 -19.297 1 86.56 89 ALA B N 1
ATOM 1795 C CA . ALA B 1 89 ? -21.781 -15.875 -19.891 1 86.56 89 ALA B CA 1
ATOM 1796 C C . ALA B 1 89 ? -21.312 -14.906 -18.797 1 86.56 89 ALA B C 1
ATOM 1798 O O . ALA B 1 89 ? -20.453 -14.055 -19.047 1 86.56 89 ALA B O 1
ATOM 1799 N N . ARG B 1 90 ? -21.75 -15.016 -17.547 1 87.75 90 ARG B N 1
ATOM 1800 C CA . ARG B 1 90 ? -21.391 -14.109 -16.469 1 87.75 90 ARG B CA 1
ATOM 1801 C C . ARG B 1 90 ? -20.125 -14.578 -15.758 1 87.75 90 ARG B C 1
ATOM 1803 O O . ARG B 1 90 ? -19.531 -13.836 -14.969 1 87.75 90 ARG B O 1
ATOM 1810 N N . VAL B 1 91 ? -19.844 -15.836 -16.141 1 93.25 91 VAL B N 1
ATOM 1811 C CA . VAL B 1 91 ? -18.688 -16.422 -15.492 1 93.25 91 VAL B CA 1
ATOM 1812 C C . VAL B 1 91 ? -17.5 -16.406 -16.453 1 93.25 91 VAL B C 1
ATOM 1814 O O . VAL B 1 91 ? -17.641 -16.719 -17.641 1 93.25 91 VAL B O 1
ATOM 1817 N N . ALA B 1 92 ? -16.391 -15.883 -15.906 1 95.81 92 ALA B N 1
ATOM 1818 C CA . ALA B 1 92 ? -15.156 -15.883 -16.688 1 95.81 92 ALA B CA 1
ATOM 1819 C C . ALA B 1 92 ? -14 -16.453 -15.867 1 95.81 92 ALA B C 1
ATOM 1821 O O . ALA B 1 92 ? -14.008 -16.391 -14.641 1 95.81 92 ALA B O 1
ATOM 1822 N N . TYR B 1 93 ? -13.086 -17.031 -16.594 1 97.62 93 TYR B N 1
ATOM 1823 C CA . TYR B 1 93 ? -11.93 -17.656 -15.961 1 97.62 93 TYR B CA 1
ATOM 1824 C C . TYR B 1 93 ? -10.633 -16.984 -16.391 1 97.62 93 TYR B C 1
ATOM 1826 O O . TYR B 1 93 ? -10.555 -16.422 -17.484 1 97.62 93 TYR B O 1
ATOM 1834 N N . ALA B 1 94 ? -9.68 -17.047 -15.5 1 98.5 94 ALA B N 1
ATOM 1835 C CA . ALA B 1 94 ? -8.281 -16.766 -15.805 1 98.5 94 ALA B CA 1
ATOM 1836 C C . ALA B 1 94 ? -7.414 -18.016 -15.57 1 98.5 94 ALA B C 1
ATOM 1838 O O . ALA B 1 94 ? -7.613 -18.734 -14.594 1 98.5 94 ALA B O 1
ATOM 1839 N N . SER B 1 95 ? -6.496 -18.219 -16.484 1 98.62 95 SER B N 1
ATOM 1840 C CA . SER B 1 95 ? -5.637 -19.406 -16.391 1 98.62 95 SER B CA 1
ATOM 1841 C C . SER B 1 95 ? -4.191 -19.062 -16.734 1 98.62 95 SER B C 1
ATOM 1843 O O . SER B 1 95 ? -3.939 -18.234 -17.609 1 98.62 95 SER B O 1
ATOM 1845 N N . LEU B 1 96 ? -3.289 -19.797 -16.062 1 98.69 96 LEU B N 1
ATOM 1846 C CA . LEU B 1 96 ? -1.891 -19.719 -16.484 1 98.69 96 LEU B CA 1
ATOM 1847 C C . LEU B 1 96 ? -1.671 -20.422 -17.812 1 98.69 96 LEU B C 1
ATOM 1849 O O . LEU B 1 96 ? -2.215 -21.516 -18.031 1 98.69 96 LEU B O 1
ATOM 1853 N N . THR B 1 97 ? -0.892 -19.734 -18.625 1 98.75 97 THR B N 1
ATOM 1854 C CA . THR B 1 97 ? -0.365 -20.469 -19.781 1 98.75 97 THR B CA 1
ATOM 1855 C C . THR B 1 97 ? 0.85 -21.297 -19.391 1 98.75 97 THR B C 1
ATOM 1857 O O . THR B 1 97 ? 1.324 -21.219 -18.25 1 98.75 97 THR B O 1
ATOM 1860 N N . GLY B 1 98 ? 1.333 -22.156 -20.375 1 98.31 98 GLY B N 1
ATOM 1861 C CA . GLY B 1 98 ? 2.592 -22.844 -20.156 1 98.31 98 GLY B CA 1
ATOM 1862 C C . GLY B 1 98 ? 3.744 -21.906 -19.859 1 98.31 98 GLY B C 1
ATOM 1863 O O . GLY B 1 98 ? 4.52 -22.141 -18.922 1 98.31 98 GLY B O 1
ATOM 1864 N N . THR B 1 99 ? 3.768 -20.859 -20.594 1 98.44 99 THR B N 1
ATOM 1865 C CA . THR B 1 99 ? 4.773 -19.828 -20.391 1 98.44 99 THR B CA 1
ATOM 1866 C C . THR B 1 99 ? 4.594 -19.156 -19.031 1 98.44 99 THR B C 1
ATOM 1868 O O . THR B 1 99 ? 5.57 -18.922 -18.312 1 98.44 99 THR B O 1
ATOM 1871 N N . GLY B 1 100 ? 3.357 -18.875 -18.641 1 98.75 100 GLY B N 1
ATOM 1872 C CA . GLY B 1 100 ? 3.062 -18.281 -17.359 1 98.75 100 GLY B CA 1
ATOM 1873 C C . GLY B 1 100 ? 3.531 -19.125 -16.188 1 98.75 100 GLY B C 1
ATOM 1874 O O . GLY B 1 100 ? 4.09 -18.594 -15.219 1 98.75 100 GLY B O 1
ATOM 1875 N N . ARG B 1 101 ? 3.387 -20.406 -16.344 1 98.44 101 ARG B N 1
ATOM 1876 C CA . ARG B 1 101 ? 3.801 -21.328 -15.297 1 98.44 101 ARG B CA 1
ATOM 1877 C C . ARG B 1 101 ? 5.32 -21.359 -15.156 1 98.44 101 ARG B C 1
ATOM 1879 O O . ARG B 1 101 ? 5.844 -21.359 -14.039 1 98.44 101 ARG B O 1
ATOM 1886 N N . GLN B 1 102 ? 5.93 -21.391 -16.25 1 98.19 102 GLN B N 1
ATOM 1887 C CA . GLN B 1 102 ? 7.387 -21.438 -16.234 1 98.19 102 GLN B CA 1
ATOM 1888 C C . GLN B 1 102 ? 7.973 -20.156 -15.656 1 98.19 102 GLN B C 1
ATOM 1890 O O . GLN B 1 102 ? 8.836 -20.203 -14.781 1 98.19 102 GLN B O 1
ATOM 1895 N N . LEU B 1 103 ? 7.508 -19.062 -16.062 1 98.44 103 LEU B N 1
ATOM 1896 C CA . LEU B 1 103 ? 8.047 -17.781 -15.602 1 98.44 103 LEU B CA 1
ATOM 1897 C C . LEU B 1 103 ? 7.688 -17.531 -14.148 1 98.44 103 LEU B C 1
ATOM 1899 O O . LEU B 1 103 ? 8.461 -16.922 -13.406 1 98.44 103 LEU B O 1
ATOM 1903 N N . LEU B 1 104 ? 6.5 -18.031 -13.758 1 98.81 104 LEU B N 1
ATOM 1904 C CA . LEU B 1 104 ? 6.102 -17.875 -12.359 1 98.81 104 LEU B CA 1
ATOM 1905 C C . LEU B 1 104 ? 7.125 -18.531 -11.438 1 98.81 104 LEU B C 1
ATOM 1907 O O . LEU B 1 104 ? 7.422 -18 -10.359 1 98.81 104 LEU B O 1
ATOM 1911 N N . LYS B 1 105 ? 7.656 -19.672 -11.844 1 98.5 105 LYS B N 1
ATOM 1912 C CA . LYS B 1 105 ? 8.68 -20.328 -11.031 1 98.5 105 LYS B CA 1
ATOM 1913 C C . LYS B 1 105 ? 9.898 -19.438 -10.852 1 98.5 105 LYS B C 1
ATOM 1915 O O . LYS B 1 105 ? 10.43 -19.312 -9.742 1 98.5 105 LYS B O 1
ATOM 1920 N N . GLU B 1 106 ? 10.289 -18.781 -11.891 1 98.69 106 GLU B N 1
ATOM 1921 C CA . GLU B 1 106 ? 11.422 -17.875 -11.844 1 98.69 106 GLU B CA 1
ATOM 1922 C C . GLU B 1 106 ? 11.094 -16.641 -11 1 98.69 106 GLU B C 1
ATOM 1924 O O . GLU B 1 106 ? 11.922 -16.188 -10.203 1 98.69 106 GLU B O 1
ATOM 1929 N N . MET B 1 107 ? 9.93 -16.109 -11.172 1 98.88 107 MET B N 1
ATOM 1930 C CA . MET B 1 107 ? 9.477 -14.961 -10.406 1 98.88 107 MET B CA 1
ATOM 1931 C C . MET B 1 107 ? 9.438 -15.281 -8.914 1 98.88 107 MET B C 1
ATOM 1933 O O . MET B 1 107 ? 9.781 -14.438 -8.086 1 98.88 107 MET B O 1
ATOM 1937 N N . LEU B 1 108 ? 8.992 -16.484 -8.625 1 98.81 108 LEU B N 1
ATOM 1938 C CA . LEU B 1 108 ? 8.914 -16.906 -7.227 1 98.81 108 LEU B CA 1
ATOM 1939 C C . LEU B 1 108 ? 10.297 -16.922 -6.59 1 98.81 108 LEU B C 1
ATOM 1941 O O . LEU B 1 108 ? 10.469 -16.469 -5.453 1 98.81 108 LEU B O 1
ATOM 1945 N N . ALA B 1 109 ? 11.25 -17.438 -7.32 1 98.81 109 ALA B N 1
ATOM 1946 C CA . ALA B 1 109 ? 12.625 -17.438 -6.816 1 98.81 109 ALA B CA 1
ATOM 1947 C C . ALA B 1 109 ? 13.109 -16.016 -6.559 1 98.81 109 ALA B C 1
ATOM 1949 O O . ALA B 1 109 ? 13.719 -15.75 -5.52 1 98.81 109 ALA B O 1
ATOM 1950 N N . THR B 1 110 ? 12.836 -15.094 -7.469 1 98.88 110 THR B N 1
ATOM 1951 C CA . THR B 1 110 ? 13.219 -13.688 -7.332 1 98.88 110 THR B CA 1
ATOM 1952 C C . THR B 1 110 ? 12.523 -13.055 -6.133 1 98.88 110 THR B C 1
ATOM 1954 O O . THR B 1 110 ? 13.156 -12.352 -5.344 1 98.88 110 THR B O 1
ATOM 1957 N N . ALA B 1 111 ? 11.227 -13.328 -5.957 1 98.88 111 ALA B N 1
ATOM 1958 C CA . ALA B 1 111 ? 10.461 -12.773 -4.844 1 98.88 111 ALA B CA 1
ATOM 1959 C C . ALA B 1 111 ? 10.984 -13.281 -3.506 1 98.88 111 ALA B C 1
ATOM 1961 O O . ALA B 1 111 ? 11.078 -12.523 -2.539 1 98.88 111 ALA B O 1
ATOM 1962 N N . GLU B 1 112 ? 11.328 -14.57 -3.504 1 98.75 112 GLU B N 1
ATOM 1963 C CA . GLU B 1 112 ? 11.875 -15.172 -2.293 1 98.75 112 GLU B CA 1
ATOM 1964 C C . GLU B 1 112 ? 13.203 -14.531 -1.91 1 98.75 112 GLU B C 1
ATOM 1966 O O . GLU B 1 112 ? 13.438 -14.227 -0.739 1 98.75 112 GLU B O 1
ATOM 1971 N N . GLU B 1 113 ? 14.023 -14.312 -2.877 1 98.56 113 GLU B N 1
ATOM 1972 C CA . GLU B 1 113 ? 15.312 -13.656 -2.633 1 98.56 113 GLU B CA 1
ATOM 1973 C C . GLU B 1 113 ? 15.117 -12.227 -2.129 1 98.56 113 GLU B C 1
ATOM 1975 O O . GLU B 1 113 ? 15.797 -11.797 -1.192 1 98.56 113 GLU B O 1
ATOM 1980 N N . THR B 1 114 ? 14.219 -11.477 -2.723 1 98.62 114 THR B N 1
ATOM 1981 C CA . THR B 1 114 ? 13.938 -10.102 -2.328 1 98.62 114 THR B CA 1
ATOM 1982 C C . THR B 1 114 ? 13.406 -10.047 -0.897 1 98.62 114 THR B C 1
ATOM 1984 O O . THR B 1 114 ? 13.859 -9.227 -0.097 1 98.62 114 THR B O 1
ATOM 1987 N N . ALA B 1 115 ? 12.469 -10.969 -0.578 1 98.31 115 ALA B N 1
ATOM 1988 C CA . ALA B 1 115 ? 11.922 -11.031 0.773 1 98.31 115 ALA B CA 1
ATOM 1989 C C . ALA B 1 115 ? 13.008 -11.344 1.797 1 98.31 115 ALA B C 1
ATOM 1991 O O . ALA B 1 115 ? 13.039 -10.75 2.881 1 98.31 115 ALA B O 1
ATOM 1992 N N . THR B 1 116 ? 13.867 -12.266 1.46 1 97.31 116 THR B N 1
ATOM 1993 C CA . THR B 1 116 ? 14.969 -12.633 2.344 1 97.31 116 THR B CA 1
ATOM 1994 C C . THR B 1 116 ? 15.852 -11.422 2.627 1 97.31 116 THR B C 1
ATOM 1996 O O . THR B 1 116 ? 16.312 -11.227 3.756 1 97.31 116 THR B O 1
ATOM 1999 N N . GLU B 1 117 ? 16.062 -10.586 1.628 1 97.56 117 GLU B N 1
ATOM 2000 C CA . GLU B 1 117 ? 16.859 -9.383 1.799 1 97.56 117 GLU B CA 1
ATOM 2001 C C . GLU B 1 117 ? 16.141 -8.359 2.67 1 97.56 117 GLU B C 1
ATOM 2003 O O . GLU B 1 117 ? 16.766 -7.707 3.516 1 97.56 117 GLU B O 1
ATOM 2008 N N . VAL B 1 118 ? 14.852 -8.203 2.498 1 97.81 118 VAL B N 1
ATOM 2009 C CA . VAL B 1 118 ? 14.047 -7.254 3.254 1 97.81 118 VAL B CA 1
ATOM 2010 C C . VAL B 1 118 ? 14.078 -7.609 4.738 1 97.81 118 VAL B C 1
ATOM 2012 O O . VAL B 1 118 ? 14.164 -6.723 5.594 1 97.81 118 VAL B O 1
ATOM 2015 N N . PHE B 1 119 ? 14.07 -8.898 4.992 1 97.81 119 PHE B N 1
ATOM 2016 C CA . PHE B 1 119 ? 13.984 -9.352 6.379 1 97.81 119 PHE B CA 1
ATOM 2017 C C . PHE B 1 119 ? 15.289 -9.992 6.82 1 97.81 119 PHE B C 1
ATOM 2019 O O . PHE B 1 119 ? 15.281 -10.953 7.594 1 97.81 119 PHE B O 1
ATOM 2026 N N . ALA B 1 120 ? 16.328 -9.508 6.344 1 91.38 120 ALA B N 1
ATOM 2027 C CA . ALA B 1 120 ? 17.625 -10.125 6.605 1 91.38 120 ALA B CA 1
ATOM 2028 C C . ALA B 1 120 ? 18.078 -9.859 8.039 1 91.38 120 ALA B C 1
ATOM 2030 O O . ALA B 1 120 ? 17.797 -8.797 8.602 1 91.38 120 ALA B O 1
ATOM 2031 N N . ALA B 1 121 ? 18.781 -10.836 8.594 1 76.06 121 ALA B N 1
ATOM 2032 C CA . ALA B 1 121 ? 19.531 -10.68 9.844 1 76.06 121 ALA B CA 1
ATOM 2033 C C . ALA B 1 121 ? 20.734 -9.773 9.656 1 76.06 121 ALA B C 1
ATOM 2035 O O . ALA B 1 121 ? 21.312 -9.703 8.562 1 76.06 121 ALA B O 1
ATOM 2036 N N . PRO B 1 122 ? 21.078 -9.102 10.844 1 77.62 122 PRO B N 1
ATOM 2037 C CA . PRO B 1 122 ? 20.531 -9.188 12.195 1 77.62 122 PRO B CA 1
ATOM 2038 C C . PRO B 1 122 ? 19.359 -8.234 12.422 1 77.62 122 PRO B C 1
ATOM 2040 O O . PRO B 1 122 ? 18.828 -8.156 13.531 1 77.62 122 PRO B O 1
ATOM 2043 N N . GLY B 1 123 ? 18.859 -7.711 11.367 1 84.25 123 GLY B N 1
ATOM 2044 C CA . GLY B 1 123 ? 17.797 -6.73 11.555 1 84.25 123 GLY B CA 1
ATOM 2045 C C . GLY B 1 123 ? 16.469 -7.359 11.922 1 84.25 123 GLY B C 1
ATOM 2046 O O . GLY B 1 123 ? 15.625 -6.715 12.562 1 84.25 123 GLY B O 1
ATOM 2047 N N . TRP B 1 124 ? 16.328 -8.609 11.516 1 95.31 124 TRP B N 1
ATOM 2048 C CA . TRP B 1 124 ? 15.078 -9.312 11.781 1 95.31 124 TRP B CA 1
ATOM 2049 C C . TRP B 1 124 ? 15.344 -10.727 12.273 1 95.31 124 TRP B C 1
ATOM 2051 O O . TRP B 1 124 ? 16.172 -11.453 11.711 1 95.31 124 TRP B O 1
ATOM 2061 N N . SER B 1 125 ? 14.703 -11.156 13.312 1 95.38 125 SER B N 1
ATOM 2062 C CA . SER B 1 125 ? 14.633 -12.562 13.711 1 95.38 125 SER B CA 1
ATOM 2063 C C . SER B 1 125 ? 13.398 -13.242 13.133 1 95.38 125 SER B C 1
ATOM 2065 O O . SER B 1 125 ? 12.438 -12.57 12.742 1 95.38 125 SER B O 1
ATOM 2067 N N . GLU B 1 126 ? 13.453 -14.594 13.086 1 94.06 126 GLU B N 1
ATOM 2068 C CA . GLU B 1 126 ? 12.281 -15.344 12.633 1 94.06 126 GLU B CA 1
ATOM 2069 C C . GLU B 1 126 ? 11.062 -15.039 13.492 1 94.06 126 GLU B C 1
ATOM 2071 O O . GLU B 1 126 ? 9.945 -14.938 12.984 1 94.06 126 GLU B O 1
ATOM 2076 N N . ASP B 1 127 ? 11.297 -14.836 14.727 1 95.75 127 ASP B N 1
ATOM 2077 C CA . ASP B 1 127 ? 10.211 -14.539 15.656 1 95.75 127 ASP B CA 1
ATOM 2078 C C . ASP B 1 127 ? 9.594 -13.18 15.352 1 95.75 127 ASP B C 1
ATOM 2080 O O . ASP B 1 127 ? 8.375 -13.016 15.438 1 95.75 127 ASP B O 1
ATOM 2084 N N . GLU B 1 128 ? 10.375 -12.258 15.008 1 97.06 128 GLU B N 1
ATOM 2085 C CA . GLU B 1 128 ? 9.891 -10.922 14.688 1 97.06 128 GLU B CA 1
ATOM 2086 C C . GLU B 1 128 ? 9.078 -10.922 13.398 1 97.06 128 GLU B C 1
ATOM 2088 O O . GLU B 1 128 ? 8.07 -10.219 13.289 1 97.06 128 GLU B O 1
ATOM 2093 N N . VAL B 1 129 ? 9.562 -11.719 12.445 1 97.75 129 VAL B N 1
ATOM 2094 C CA . VAL B 1 129 ? 8.82 -11.836 11.195 1 97.75 129 VAL B CA 1
ATOM 2095 C C . VAL B 1 129 ? 7.449 -12.453 11.461 1 97.75 129 VAL B C 1
ATOM 2097 O O . VAL B 1 129 ? 6.438 -11.977 10.945 1 97.75 129 VAL B O 1
ATOM 2100 N N . GLY B 1 130 ? 7.434 -13.477 12.273 1 97.06 130 GLY B N 1
ATOM 2101 C CA . GLY B 1 130 ? 6.176 -14.094 12.664 1 97.06 130 GLY B CA 1
ATOM 2102 C C . GLY B 1 130 ? 5.254 -13.148 13.406 1 97.06 130 GLY B C 1
ATOM 2103 O O . GLY B 1 130 ? 4.043 -13.148 13.18 1 97.06 130 GLY B O 1
ATOM 2104 N N . LEU B 1 131 ? 5.809 -12.359 14.305 1 97.38 131 LEU B N 1
ATOM 2105 C CA . LEU B 1 131 ? 5.039 -11.383 15.062 1 97.38 131 LEU B CA 1
ATOM 2106 C C . LEU B 1 131 ? 4.441 -10.328 14.133 1 97.38 131 LEU B C 1
ATOM 2108 O O . LEU B 1 131 ? 3.264 -9.984 14.258 1 97.38 131 LEU B O 1
ATOM 2112 N N . LEU B 1 132 ? 5.277 -9.852 13.211 1 98.19 132 LEU B N 1
ATOM 2113 C CA . LEU B 1 132 ? 4.773 -8.898 12.227 1 98.19 132 LEU B CA 1
ATOM 2114 C C . LEU B 1 132 ? 3.611 -9.492 11.438 1 98.19 132 LEU B C 1
ATOM 2116 O O . LEU B 1 132 ? 2.566 -8.852 11.289 1 98.19 132 LEU B O 1
ATOM 2120 N N . ALA B 1 133 ? 3.77 -10.711 10.969 1 97.81 133 ALA B N 1
ATOM 2121 C CA . ALA B 1 133 ? 2.73 -11.383 10.195 1 97.81 133 ALA B CA 1
ATOM 2122 C C . ALA B 1 133 ? 1.437 -11.5 10.992 1 97.81 133 ALA B C 1
ATOM 2124 O O . ALA B 1 133 ? 0.347 -11.266 10.461 1 97.81 133 ALA B O 1
ATOM 2125 N N . ALA B 1 134 ? 1.542 -11.805 12.266 1 96.94 134 ALA B N 1
ATOM 2126 C CA . ALA B 1 134 ? 0.371 -11.953 13.125 1 96.94 134 ALA B CA 1
ATOM 2127 C C . ALA B 1 134 ? -0.35 -10.617 13.305 1 96.94 134 ALA B C 1
ATOM 2129 O O . ALA B 1 134 ? -1.58 -10.555 13.25 1 96.94 134 ALA B O 1
ATOM 2130 N N . LEU B 1 135 ? 0.388 -9.57 13.539 1 97.94 135 LEU B N 1
ATOM 2131 C CA . LEU B 1 135 ? -0.199 -8.25 13.711 1 97.94 135 LEU B CA 1
ATOM 2132 C C . LEU B 1 135 ? -0.851 -7.773 12.414 1 97.94 135 LEU B C 1
ATOM 2134 O O . LEU B 1 135 ? -1.945 -7.203 12.438 1 97.94 135 LEU B O 1
ATOM 2138 N N . LEU B 1 136 ? -0.196 -8.039 11.266 1 98.06 136 LEU B N 1
ATOM 2139 C CA . LEU B 1 136 ? -0.746 -7.66 9.969 1 98.06 136 LEU B CA 1
ATOM 2140 C C . LEU B 1 136 ? -2.035 -8.422 9.68 1 98.06 136 LEU B C 1
ATOM 2142 O O . LEU B 1 136 ? -2.957 -7.879 9.07 1 98.06 136 LEU B O 1
ATOM 2146 N N . THR B 1 137 ? -2.111 -9.664 10.117 1 96.56 137 THR B N 1
ATOM 2147 C CA . THR B 1 137 ? -3.316 -10.469 9.93 1 96.56 137 THR B CA 1
ATOM 2148 C C . THR B 1 137 ? -4.516 -9.805 10.609 1 96.56 137 THR B C 1
ATOM 2150 O O . THR B 1 137 ? -5.613 -9.789 10.055 1 96.56 137 THR B O 1
ATOM 2153 N N . ARG B 1 138 ? -4.309 -9.219 11.688 1 96.62 138 ARG B N 1
ATOM 2154 C CA . ARG B 1 138 ? -5.383 -8.57 12.43 1 96.62 138 ARG B CA 1
ATOM 2155 C C . ARG B 1 138 ? -5.848 -7.305 11.727 1 96.62 138 ARG B C 1
ATOM 2157 O O . ARG B 1 138 ? -6.91 -6.762 12.047 1 96.62 138 ARG B O 1
ATOM 2164 N N . LEU B 1 139 ? -5.027 -6.84 10.766 1 97.31 139 LEU B N 1
ATOM 2165 C CA . LEU B 1 139 ? -5.387 -5.652 10 1 97.31 139 LEU B CA 1
ATOM 2166 C C . LEU B 1 139 ? -5.938 -6.031 8.633 1 97.31 139 LEU B C 1
ATOM 2168 O O . LEU B 1 139 ? -6.074 -5.176 7.754 1 97.31 139 LEU B O 1
ATOM 2172 N N . GLY B 1 140 ? -6.168 -7.316 8.383 1 94.88 140 GLY B N 1
ATOM 2173 C CA . GLY B 1 140 ? -6.719 -7.773 7.117 1 94.88 140 GLY B CA 1
ATOM 2174 C C . GLY B 1 140 ? -5.672 -8.359 6.191 1 94.88 140 GLY B C 1
ATOM 2175 O O . GLY B 1 140 ? -5.973 -8.719 5.055 1 94.88 140 GLY B O 1
ATOM 2176 N N . GLY B 1 141 ? -4.418 -8.438 6.703 1 96.19 141 GLY B N 1
ATOM 2177 C CA . GLY B 1 141 ? -3.348 -9.031 5.922 1 96.19 141 GLY B CA 1
ATOM 2178 C C . GLY B 1 141 ? -3.361 -10.547 5.941 1 96.19 141 GLY B C 1
ATOM 2179 O O . GLY B 1 141 ? -2.414 -11.172 6.418 1 96.19 141 GLY B O 1
ATOM 2180 N N . THR B 1 142 ? -4.348 -11.055 5.285 1 90.94 142 THR B N 1
ATOM 2181 C CA . THR B 1 142 ? -4.465 -12.516 5.27 1 90.94 142 THR B CA 1
ATOM 2182 C C . THR B 1 142 ? -3.486 -13.125 4.27 1 90.94 142 THR B C 1
ATOM 2184 O O . THR B 1 142 ? -3.213 -12.531 3.223 1 90.94 142 THR B O 1
ATOM 2187 N N . GLY B 1 143 ? -2.859 -14.234 4.633 1 82.38 143 GLY B N 1
ATOM 2188 C CA . GLY B 1 143 ? -1.855 -14.898 3.814 1 82.38 143 GLY B CA 1
ATOM 2189 C C . GLY B 1 143 ? -2.434 -15.547 2.57 1 82.38 143 GLY B C 1
ATOM 2190 O O . GLY B 1 143 ? -3.625 -15.398 2.285 1 82.38 143 GLY B O 1
ATOM 2191 N N . LEU B 1 144 ? -1.582 -15.938 1.694 1 75.75 144 LEU B N 1
ATOM 2192 C CA . LEU B 1 144 ? -1.961 -16.578 0.443 1 75.75 144 LEU B CA 1
ATOM 2193 C C . LEU B 1 144 ? -2.762 -17.859 0.709 1 75.75 144 LEU B C 1
ATOM 2195 O O . LEU B 1 144 ? -3.531 -18.297 -0.147 1 75.75 144 LEU B O 1
ATOM 2199 N N . LEU B 1 145 ? -2.467 -18.484 1.875 1 63.84 145 LEU B N 1
ATOM 2200 C CA . LEU B 1 145 ? -3.258 -19.688 2.141 1 63.84 145 LEU B CA 1
ATOM 2201 C C . LEU B 1 145 ? -4.637 -19.312 2.678 1 63.84 145 LEU B C 1
ATOM 2203 O O . LEU B 1 145 ? -4.75 -18.516 3.609 1 63.84 145 LEU B O 1
ATOM 2207 N N . GLY B 1 146 ? -5.461 -18.469 2.012 1 53.22 146 GLY B N 1
ATOM 2208 C CA . GLY B 1 146 ? -6.82 -18.156 2.428 1 53.22 146 GLY B CA 1
ATOM 2209 C C . GLY B 1 146 ? -7.242 -18.891 3.689 1 53.22 146 GLY B C 1
ATOM 2210 O O . GLY B 1 146 ? -7.566 -20.078 3.645 1 53.22 146 GLY B O 1
ATOM 2211 N N . GLY B 1 147 ? -6.68 -18.953 4.812 1 43.38 147 GLY B N 1
ATOM 2212 C CA . GLY B 1 147 ? -7.477 -19.547 5.867 1 43.38 147 GLY B CA 1
ATOM 2213 C C . GLY B 1 147 ? -8.914 -19.078 5.867 1 43.38 147 GLY B C 1
ATOM 2214 O O . GLY B 1 147 ? -9.203 -17.938 6.234 1 43.38 147 GLY B O 1
ATOM 2215 N N . GLY B 1 148 ? -9.711 -19.219 4.75 1 38.94 148 GLY B N 1
ATOM 2216 C CA . GLY B 1 148 ? -11.117 -19.328 5.113 1 38.94 148 GLY B CA 1
ATOM 2217 C C . GLY B 1 148 ? -11.328 -20.047 6.434 1 38.94 148 GLY B C 1
ATOM 2218 O O . GLY B 1 148 ? -11.188 -21.266 6.512 1 38.94 148 GLY B O 1
ATOM 2219 N N . GLY B 1 149 ? -10.727 -19.844 7.477 1 35.53 149 GLY B N 1
ATOM 2220 C CA . GLY B 1 149 ? -11.25 -20.469 8.68 1 35.53 149 GLY B CA 1
ATOM 2221 C C . GLY B 1 149 ? -12.758 -20.578 8.695 1 35.53 149 GLY B C 1
ATOM 2222 O O . GLY B 1 149 ? -13.453 -19.562 8.828 1 35.53 149 GLY B O 1
ATOM 2223 N N . ALA B 1 150 ? -13.383 -21.422 7.762 1 33.53 150 ALA B N 1
ATOM 2224 C CA . ALA B 1 150 ? -14.672 -22.031 8.094 1 33.53 150 ALA B CA 1
ATOM 2225 C C . ALA B 1 150 ? -14.766 -22.328 9.586 1 33.53 150 ALA B C 1
ATOM 2227 O O . ALA B 1 150 ? -13.93 -23.047 10.141 1 33.53 150 ALA B O 1
ATOM 2228 N N . ALA B 1 151 ? -15.055 -21.5 10.469 1 34.66 151 ALA B N 1
ATOM 2229 C CA . ALA B 1 151 ? -15.531 -21.812 11.805 1 34.66 151 ALA B CA 1
ATOM 2230 C C . ALA B 1 151 ? -16.25 -23.172 11.82 1 34.66 151 ALA B C 1
ATOM 2232 O O . ALA B 1 151 ? -16.906 -23.531 10.844 1 34.66 151 ALA B O 1
ATOM 2233 N N . HIS B 1 152 ? -15.875 -24.203 12.617 1 34.59 152 HIS B N 1
ATOM 2234 C CA . HIS B 1 152 ? -16.453 -25.422 13.164 1 34.59 152 HIS B CA 1
ATOM 2235 C C . HIS B 1 152 ? -17.969 -25.281 13.344 1 34.59 152 HIS B C 1
ATOM 2237 O O . HIS B 1 152 ? -18.422 -24.453 14.133 1 34.59 152 HIS B O 1
ATOM 2243 N N . ARG B 1 153 ? -18.656 -25.344 12.32 1 29.94 153 ARG B N 1
ATOM 2244 C CA . ARG B 1 153 ? -20.062 -25.625 12.578 1 29.94 153 ARG B CA 1
ATOM 2245 C C . ARG B 1 153 ? -20.234 -26.641 13.695 1 29.94 153 ARG B C 1
ATOM 2247 O O . ARG B 1 153 ? -19.703 -27.75 13.609 1 29.94 153 ARG B O 1
ATOM 2254 N N . PRO B 1 154 ? -20.5 -26.266 14.875 1 32.62 154 PRO B N 1
ATOM 2255 C CA . PRO B 1 154 ? -20.844 -27.297 15.852 1 32.62 154 PRO B CA 1
ATOM 2256 C C . PRO B 1 154 ? -21.766 -28.375 15.281 1 32.62 154 PRO B C 1
ATOM 2258 O O . PRO B 1 154 ? -22.578 -28.078 14.398 1 32.62 154 PRO B O 1
ATOM 2261 N N . ALA B 1 155 ? -21.203 -29.562 15.055 1 34.16 155 ALA B N 1
ATOM 2262 C CA . ALA B 1 155 ? -22.125 -30.672 14.805 1 34.16 155 ALA B CA 1
ATOM 2263 C C . ALA B 1 155 ? -23.453 -30.438 15.516 1 34.16 155 ALA B C 1
ATOM 2265 O O . ALA B 1 155 ? -23.484 -29.938 16.641 1 34.16 155 ALA B O 1
ATOM 2266 N N . PRO B 1 156 ? -24.562 -30.734 14.781 1 34 156 PRO B N 1
ATOM 2267 C CA . PRO B 1 156 ? -25.734 -30.703 15.648 1 34 156 PRO B CA 1
ATOM 2268 C C . PRO B 1 156 ? -25.562 -31.516 16.922 1 34 156 PRO B C 1
ATOM 2270 O O . PRO B 1 156 ? -24.734 -32.438 16.969 1 34 156 PRO B O 1
#